Protein AF-A0A963WCI4-F1 (afdb_monomer_lite)

Foldseek 3Di:
DDDDPDDDDDLPDPDDDDDDDPVVCCVVDVPDDDPDDDDDDDPPDDPVNVVVVCVVVVHDPPNDDDPVVVVVVVVVVVCVVCVVVVVVVVVVVVVVLVVVLVVLLVVVVVCVVVVLVVVVVVDDPVNVLCVSLVVLVVVLVVVLVVVVVVVVVVVCCCFPPVCCVPRVHGDDDDDDCVVSVVSSVSSVVSSVVSSVVVVVCCVPCNVVVVVVVVVVD

Secondary structure (DSSP, 8-state):
----------SS--S------HHHHHHH-TT--------PPPTT--HHHHHHHHHHTTPPTTS---HHHHHHHHHHHHHHHHHHHHHHHHHHHHHHHHHHHHHHHHHHHHHHHHHHHHHHTT--HHHHHHHHHHHHHHHHHHHHHHHHHHHHHHHHHIIIIIHHHHHS--------SHHHHHHHHHHHHHHHHHHHHHHHHHHHHHHHHHHHHHTT-

Structure (mmCIF, N/CA/C/O backbone):
data_AF-A0A963WCI4-F1
#
_entry.id   AF-A0A963WCI4-F1
#
loop_
_atom_site.group_PDB
_atom_site.id
_atom_site.type_symbol
_atom_site.label_atom_id
_atom_site.label_alt_id
_atom_site.label_comp_id
_atom_site.label_asym_id
_atom_site.label_entity_id
_atom_site.label_seq_id
_atom_site.pdbx_PDB_ins_code
_atom_site.Cartn_x
_atom_site.Cartn_y
_atom_site.Cartn_z
_atom_site.occupancy
_atom_site.B_iso_or_equiv
_atom_site.auth_seq_id
_atom_site.auth_comp_id
_atom_site.auth_asym_id
_atom_site.auth_atom_id
_atom_site.pdbx_PDB_model_num
ATOM 1 N N . ASP A 1 1 ? 2.273 -6.961 -49.054 1.00 81.81 1 ASP A N 1
ATOM 2 C CA . ASP A 1 1 ? 1.278 -6.828 -47.974 1.00 81.81 1 ASP A CA 1
ATOM 3 C C .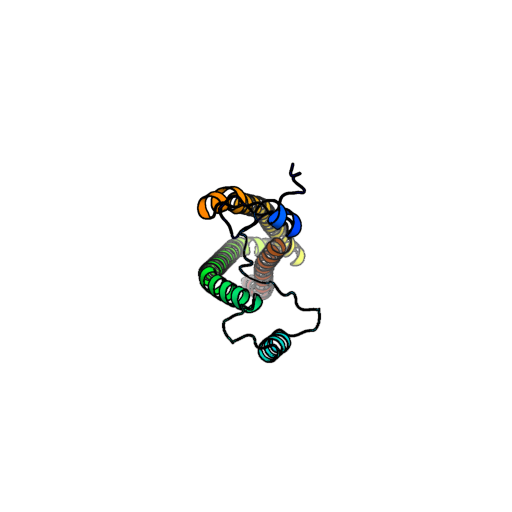 ASP A 1 1 ? 1.878 -7.168 -46.628 1.00 81.81 1 ASP A C 1
ATOM 5 O O . ASP A 1 1 ? 2.684 -8.090 -46.537 1.00 81.81 1 ASP A O 1
ATOM 9 N N . TYR A 1 2 ? 1.521 -6.395 -45.605 1.00 87.75 2 TYR A N 1
ATOM 10 C CA . TYR A 1 2 ? 1.919 -6.630 -44.219 1.00 87.75 2 TYR A CA 1
ATOM 11 C C . TYR A 1 2 ? 0.720 -7.149 -43.433 1.00 87.75 2 TYR A C 1
ATOM 13 O O . TYR A 1 2 ? -0.386 -6.641 -43.590 1.00 87.75 2 TYR A O 1
ATOM 21 N N . THR A 1 3 ? 0.942 -8.152 -42.585 1.00 91.75 3 THR A N 1
ATOM 22 C CA . THR A 1 3 ? -0.087 -8.680 -41.680 1.00 91.75 3 THR A CA 1
ATOM 23 C C . THR A 1 3 ? 0.218 -8.228 -40.259 1.00 91.75 3 THR A C 1
ATOM 25 O O . THR A 1 3 ? 1.364 -8.308 -39.816 1.00 91.75 3 THR A O 1
ATOM 28 N N . VAL A 1 4 ? -0.800 -7.749 -39.542 1.00 93.06 4 VAL A N 1
ATOM 29 C CA . VAL A 1 4 ? -0.666 -7.363 -38.133 1.00 93.06 4 VAL A CA 1
ATOM 30 C C . VAL A 1 4 ? -0.543 -8.629 -37.288 1.00 93.06 4 VAL A C 1
ATOM 32 O O . VAL A 1 4 ? -1.483 -9.414 -37.208 1.00 93.06 4 VAL A O 1
ATOM 35 N N . ALA A 1 5 ? 0.622 -8.831 -36.668 1.00 92.94 5 ALA A N 1
ATOM 36 C CA . ALA A 1 5 ? 0.885 -9.999 -35.824 1.00 92.94 5 ALA A CA 1
ATOM 37 C C . ALA A 1 5 ? 0.315 -9.856 -34.400 1.00 92.94 5 ALA A C 1
ATOM 39 O O . ALA A 1 5 ? 0.039 -10.854 -33.741 1.00 92.94 5 ALA A O 1
ATOM 40 N N . GLY A 1 6 ? 0.146 -8.623 -33.915 1.00 91.94 6 GLY A N 1
ATOM 41 C CA . GLY A 1 6 ? -0.376 -8.337 -32.584 1.00 91.94 6 GLY A CA 1
ATOM 42 C C . GLY A 1 6 ? -0.219 -6.870 -32.194 1.00 91.94 6 GLY A C 1
ATOM 43 O O . GLY A 1 6 ? 0.346 -6.072 -32.941 1.00 91.94 6 GLY A O 1
ATOM 44 N N . PHE A 1 7 ? -0.712 -6.543 -31.003 1.00 89.94 7 PHE A N 1
ATOM 45 C CA . PHE A 1 7 ? -0.617 -5.221 -30.389 1.00 89.94 7 PHE A CA 1
ATOM 46 C C . PHE A 1 7 ? 0.087 -5.339 -29.039 1.00 89.94 7 PHE A C 1
ATOM 48 O O . PHE A 1 7 ? -0.048 -6.351 -28.349 1.00 89.94 7 PHE A O 1
ATOM 55 N N . PHE A 1 8 ? 0.817 -4.302 -28.647 1.00 87.50 8 PHE A N 1
ATOM 56 C CA . PHE A 1 8 ? 1.412 -4.195 -27.321 1.00 87.50 8 PHE A CA 1
ATOM 57 C C . PHE A 1 8 ? 1.346 -2.752 -26.828 1.00 87.50 8 PHE A C 1
ATOM 59 O O . PHE A 1 8 ? 1.172 -1.827 -27.618 1.00 87.50 8 PHE A O 1
ATOM 66 N N . HIS A 1 9 ? 1.470 -2.571 -25.516 1.00 84.50 9 HIS A N 1
ATOM 67 C CA . HIS A 1 9 ? 1.409 -1.256 -24.887 1.00 84.50 9 HIS A CA 1
ATOM 68 C C . HIS A 1 9 ? 2.818 -0.670 -24.771 1.00 84.50 9 HIS A C 1
ATOM 70 O O . HIS A 1 9 ? 3.678 -1.276 -24.128 1.00 84.50 9 HIS A O 1
ATOM 76 N N . ASP A 1 10 ? 3.036 0.503 -25.364 1.00 85.56 10 ASP A N 1
ATOM 77 C CA . ASP A 1 10 ? 4.215 1.330 -25.110 1.00 85.56 10 ASP A CA 1
ATOM 78 C C . ASP A 1 10 ? 3.798 2.538 -24.262 1.00 85.56 10 ASP A C 1
ATOM 80 O O . ASP A 1 10 ? 3.034 3.389 -24.706 1.00 85.56 10 ASP A O 1
ATOM 84 N N . TYR A 1 11 ? 4.286 2.589 -23.021 1.00 82.56 11 TYR A N 1
ATOM 85 C CA . TYR A 1 11 ? 3.997 3.669 -22.070 1.00 82.56 11 TYR A CA 1
ATOM 86 C C . TYR A 1 11 ? 4.976 4.852 -22.182 1.00 82.56 11 TYR A C 1
ATOM 88 O O . TYR A 1 11 ? 4.869 5.809 -21.418 1.00 82.56 11 TYR A O 1
ATOM 96 N N . GLY A 1 12 ? 5.957 4.779 -23.086 1.00 78.81 12 GLY A N 1
ATOM 97 C CA . GLY A 1 12 ? 6.963 5.816 -23.316 1.00 78.81 12 GLY A CA 1
ATOM 98 C C . GLY A 1 12 ? 6.751 6.628 -24.594 1.00 78.81 12 GLY A C 1
ATOM 99 O O . GLY A 1 12 ? 7.311 7.718 -24.706 1.00 78.81 12 GLY A O 1
ATOM 100 N N . ASN A 1 13 ? 5.948 6.134 -25.540 1.00 81.88 13 ASN A N 1
ATOM 101 C CA . ASN A 1 13 ? 5.685 6.814 -26.805 1.00 81.88 13 ASN A CA 1
ATOM 102 C C . ASN A 1 13 ? 4.206 7.235 -26.918 1.00 81.88 13 ASN A C 1
ATOM 104 O O . ASN A 1 13 ? 3.339 6.365 -26.988 1.00 81.88 13 ASN A O 1
ATOM 108 N N . PRO A 1 14 ? 3.892 8.545 -26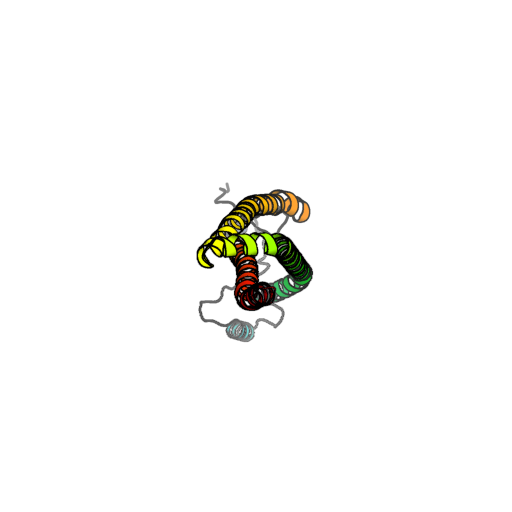.972 1.00 77.38 14 PRO A N 1
ATOM 109 C CA . PRO A 1 14 ? 2.518 9.021 -27.142 1.00 77.38 14 PRO A CA 1
ATOM 110 C C . PRO A 1 14 ? 2.003 8.894 -28.586 1.00 77.38 14 PRO A C 1
ATOM 112 O O . PRO A 1 14 ? 0.822 9.126 -28.836 1.00 77.38 14 PRO A O 1
ATOM 115 N N . TYR A 1 15 ? 2.872 8.566 -29.547 1.00 84.19 15 TYR A N 1
ATOM 116 C CA . TYR A 1 15 ? 2.520 8.453 -30.959 1.00 84.19 15 TYR A CA 1
ATOM 117 C C . TYR A 1 15 ? 2.269 7.007 -31.381 1.00 84.19 15 TYR A C 1
ATOM 119 O O . TYR A 1 15 ? 2.853 6.059 -30.856 1.00 84.19 15 TYR A O 1
ATOM 127 N N . TYR A 1 16 ? 1.445 6.850 -32.418 1.00 83.75 16 TYR A N 1
ATOM 128 C CA . TYR A 1 16 ? 1.279 5.564 -33.081 1.00 83.75 16 TYR A CA 1
ATOM 129 C C . TYR A 1 16 ? 2.578 5.138 -33.758 1.00 83.75 16 TYR A C 1
ATOM 131 O O . TYR A 1 16 ? 3.170 5.880 -34.540 1.00 83.75 16 TYR A O 1
ATOM 139 N N . GLN A 1 17 ? 2.982 3.905 -33.487 1.00 88.44 17 GLN A N 1
ATOM 140 C CA . GLN A 1 17 ? 4.165 3.289 -34.065 1.00 88.44 17 GLN A CA 1
ATOM 141 C C . GLN A 1 17 ? 3.881 1.827 -34.383 1.00 88.44 17 GLN A C 1
ATOM 143 O O . GLN A 1 17 ? 3.068 1.167 -33.734 1.00 88.44 17 GLN A O 1
ATOM 148 N N . PHE A 1 18 ? 4.572 1.321 -35.392 1.00 89.56 18 PHE A N 1
ATOM 149 C CA . PHE A 1 18 ? 4.525 -0.074 -35.793 1.00 89.56 18 PHE A CA 1
ATOM 150 C C . PHE A 1 18 ? 5.937 -0.643 -35.757 1.00 89.56 18 PHE A C 1
ATOM 152 O O . PHE A 1 18 ? 6.910 0.028 -36.101 1.00 89.56 18 PHE A O 1
ATOM 159 N N . TYR A 1 19 ? 6.040 -1.902 -35.350 1.00 89.06 19 TYR A N 1
ATOM 160 C CA . TYR A 1 19 ? 7.309 -2.608 -35.274 1.00 89.06 19 TYR A CA 1
ATOM 161 C C . TYR A 1 19 ? 7.371 -3.625 -36.400 1.00 89.06 19 TYR A C 1
ATOM 163 O O . TYR A 1 19 ? 6.446 -4.411 -36.604 1.00 89.06 19 TYR A O 1
ATOM 171 N N . LEU A 1 20 ? 8.472 -3.592 -37.143 1.00 89.81 20 LEU A N 1
ATOM 172 C CA . LEU A 1 20 ? 8.724 -4.481 -38.267 1.00 89.81 20 LEU A CA 1
ATOM 173 C C . LEU A 1 20 ? 9.993 -5.291 -37.996 1.00 89.81 20 LEU A C 1
ATOM 175 O O . LEU A 1 20 ? 10.966 -4.743 -37.472 1.00 89.81 20 LEU A O 1
ATOM 179 N N . PRO A 1 21 ? 10.042 -6.567 -38.412 1.00 88.81 21 PRO A N 1
ATOM 180 C CA . PRO A 1 21 ? 11.298 -7.298 -38.480 1.00 88.81 21 PRO A CA 1
ATOM 181 C C . PRO A 1 21 ? 12.313 -6.542 -39.346 1.00 88.81 21 PRO A C 1
ATOM 183 O O . PRO A 1 21 ? 11.961 -6.017 -40.406 1.00 88.81 21 PRO A O 1
ATOM 186 N N . ARG A 1 22 ? 13.587 -6.532 -38.935 1.00 85.75 22 ARG A N 1
ATOM 187 C CA . ARG A 1 22 ? 14.670 -5.808 -39.630 1.00 85.75 22 ARG A CA 1
ATOM 188 C C . ARG A 1 22 ? 14.737 -6.131 -41.128 1.00 85.75 22 ARG A C 1
ATOM 190 O O . ARG A 1 22 ? 14.919 -5.240 -41.949 1.00 85.75 22 ARG A O 1
ATOM 197 N N . GLU A 1 23 ? 14.541 -7.396 -41.485 1.00 86.44 23 GLU A N 1
ATOM 198 C CA . GLU A 1 23 ? 14.543 -7.879 -42.872 1.00 86.44 23 GLU A CA 1
ATOM 199 C C . GLU A 1 23 ? 13.376 -7.333 -43.707 1.00 86.44 23 GLU A C 1
ATOM 201 O O . GLU A 1 23 ? 13.487 -7.166 -44.920 1.00 86.44 23 GLU A O 1
ATOM 206 N N . ALA A 1 24 ? 12.224 -7.094 -43.079 1.00 88.00 24 ALA A N 1
ATOM 207 C CA . ALA A 1 24 ? 11.056 -6.521 -43.737 1.00 88.00 24 ALA A CA 1
ATOM 208 C C . ALA A 1 24 ? 11.206 -5.002 -43.904 1.00 88.00 24 ALA A C 1
ATOM 210 O O . ALA A 1 24 ? 10.784 -4.452 -44.920 1.00 88.00 24 ALA A O 1
ATOM 211 N N . LEU A 1 25 ? 11.853 -4.347 -42.935 1.00 87.00 25 LEU A N 1
ATOM 212 C CA . LEU A 1 25 ? 12.187 -2.927 -42.987 1.00 87.00 25 LEU A CA 1
ATOM 213 C C . LEU A 1 25 ? 13.186 -2.633 -44.117 1.00 87.00 25 LEU A C 1
ATOM 215 O O . LEU A 1 25 ? 12.916 -1.783 -44.957 1.00 87.00 25 LEU A O 1
ATOM 219 N N . ALA A 1 26 ? 14.273 -3.407 -44.204 1.00 85.31 26 ALA A N 1
ATOM 220 C CA . ALA A 1 26 ? 15.314 -3.234 -45.223 1.00 85.31 26 ALA A CA 1
ATOM 221 C C . ALA A 1 26 ? 14.830 -3.502 -46.662 1.00 85.31 26 ALA A C 1
ATOM 223 O O . ALA A 1 26 ? 15.379 -2.953 -47.616 1.00 85.31 26 ALA A O 1
ATOM 224 N N . ARG A 1 27 ? 13.804 -4.348 -46.839 1.00 85.69 27 ARG A N 1
ATOM 225 C CA . ARG A 1 27 ? 13.211 -4.626 -48.160 1.00 85.69 27 ARG A CA 1
ATOM 226 C C . ARG A 1 27 ? 12.407 -3.449 -48.706 1.00 85.69 27 ARG A C 1
ATOM 228 O O . ARG A 1 27 ? 12.458 -3.199 -49.908 1.00 85.69 27 ARG A O 1
ATOM 235 N N . SER A 1 28 ? 11.679 -2.755 -47.837 1.00 86.75 28 SER A N 1
ATOM 236 C CA . SER A 1 28 ? 10.747 -1.697 -48.242 1.00 86.75 28 SER A CA 1
ATOM 237 C C . SER A 1 28 ? 11.323 -0.292 -48.110 1.00 86.75 28 SER A C 1
ATOM 239 O O . SER A 1 28 ? 10.909 0.597 -48.848 1.00 86.75 28 SER A O 1
ATOM 241 N N . TRP A 1 29 ? 12.312 -0.092 -47.237 1.00 86.50 29 TRP A N 1
ATOM 242 C CA . TRP A 1 29 ? 13.006 1.181 -47.068 1.00 86.50 29 TRP A CA 1
ATOM 243 C C . TRP A 1 29 ? 14.517 0.964 -47.151 1.00 86.50 29 TRP A C 1
ATOM 245 O O . TRP A 1 29 ? 15.120 0.335 -46.284 1.00 86.50 29 TRP A O 1
ATOM 255 N N . ARG A 1 30 ? 15.124 1.480 -48.227 1.00 77.12 30 ARG A N 1
ATOM 256 C CA . ARG A 1 30 ? 16.544 1.261 -48.551 1.00 77.12 30 ARG A CA 1
ATOM 257 C C . ARG A 1 30 ? 17.510 2.148 -47.758 1.00 77.12 30 ARG A C 1
ATOM 259 O O . ARG A 1 30 ? 18.647 1.740 -47.567 1.00 77.12 30 ARG A O 1
ATOM 266 N N . ASP A 1 31 ? 17.042 3.284 -47.239 1.00 81.56 31 ASP A N 1
ATOM 267 C CA . ASP A 1 31 ? 17.876 4.281 -46.542 1.00 81.56 31 ASP A CA 1
ATOM 268 C C . ASP A 1 31 ? 17.732 4.244 -45.010 1.00 81.56 31 ASP A C 1
ATOM 270 O O . ASP A 1 31 ? 17.854 5.263 -44.331 1.00 81.56 31 ASP A O 1
ATOM 274 N N . VAL A 1 32 ? 17.451 3.074 -44.428 1.00 79.56 32 VAL A N 1
ATOM 275 C CA . VAL A 1 32 ? 17.316 2.949 -42.968 1.00 79.56 32 VAL A CA 1
ATOM 276 C C . VAL A 1 32 ? 18.663 2.618 -42.334 1.00 79.56 32 VAL A C 1
ATOM 278 O O . VAL A 1 32 ? 19.187 1.514 -42.491 1.00 79.56 32 VAL A O 1
ATOM 281 N N . SER A 1 33 ? 19.207 3.561 -41.567 1.00 77.38 33 SER A N 1
ATOM 282 C CA . SER A 1 33 ? 20.390 3.351 -40.734 1.00 77.38 33 SER A CA 1
ATOM 283 C C . SER A 1 33 ? 20.004 2.873 -39.329 1.00 77.38 33 SER A C 1
ATOM 285 O O . SER A 1 33 ? 18.978 3.256 -38.768 1.00 77.38 33 SER A O 1
ATOM 287 N N . SER A 1 34 ? 20.827 1.995 -38.750 1.00 78.81 34 SER A N 1
ATOM 288 C CA . SER A 1 34 ? 20.634 1.529 -37.373 1.00 78.81 34 SER A CA 1
ATOM 289 C C . SER A 1 34 ? 21.064 2.622 -36.400 1.00 78.81 34 SER A C 1
ATOM 291 O O . SER A 1 34 ? 22.239 2.975 -36.368 1.00 78.81 34 SER A O 1
ATOM 293 N N . THR A 1 35 ? 20.137 3.136 -35.593 1.00 82.38 35 THR A N 1
ATOM 294 C CA . THR A 1 35 ? 20.425 4.206 -34.620 1.00 82.38 35 THR A CA 1
ATOM 295 C C . THR A 1 35 ? 21.061 3.686 -33.328 1.00 82.38 35 THR A C 1
ATOM 297 O O . THR A 1 35 ? 21.724 4.438 -32.625 1.00 82.38 35 THR A O 1
ATOM 300 N N . GLY A 1 36 ? 20.892 2.401 -33.003 1.00 83.69 36 GLY A N 1
ATOM 301 C CA . GLY A 1 36 ? 21.467 1.812 -31.795 1.00 83.69 36 GLY A CA 1
ATOM 302 C C . GLY A 1 36 ? 21.307 0.298 -31.724 1.00 83.69 36 GLY A C 1
ATOM 303 O O . GLY A 1 36 ? 20.638 -0.311 -32.562 1.00 83.69 36 GLY A O 1
ATOM 304 N N . LEU A 1 37 ? 21.937 -0.306 -30.717 1.00 84.75 37 LEU A N 1
ATOM 305 C CA . LEU A 1 37 ? 21.878 -1.735 -30.426 1.00 84.75 37 LEU A CA 1
ATOM 306 C C . LEU A 1 37 ? 21.487 -1.927 -28.956 1.00 84.75 37 LEU A C 1
ATOM 308 O O . LEU A 1 37 ? 22.085 -1.321 -28.071 1.00 84.75 37 LEU A O 1
ATOM 312 N N . ALA A 1 38 ? 20.503 -2.786 -28.695 1.00 88.19 38 ALA A N 1
ATOM 313 C CA . ALA A 1 38 ? 20.176 -3.216 -27.342 1.00 88.19 38 ALA A CA 1
ATOM 314 C C . ALA A 1 38 ? 20.900 -4.532 -27.028 1.00 88.19 38 ALA A C 1
ATOM 316 O O . ALA A 1 38 ? 20.865 -5.474 -27.822 1.00 88.19 38 ALA A O 1
ATOM 317 N N . LEU A 1 39 ? 21.549 -4.594 -25.866 1.00 88.12 39 LEU A N 1
ATOM 318 C CA . LEU A 1 39 ? 22.237 -5.782 -25.369 1.00 88.12 39 LEU A CA 1
ATOM 319 C C . LEU A 1 39 ? 21.518 -6.298 -24.124 1.00 88.12 39 LEU A C 1
ATOM 321 O O . LEU A 1 39 ? 21.321 -5.558 -23.162 1.00 88.12 39 LEU A O 1
ATOM 325 N N . TRP A 1 40 ? 21.165 -7.582 -24.126 1.00 90.06 40 TRP A N 1
ATOM 326 C CA . TRP A 1 40 ? 20.619 -8.262 -22.953 1.00 90.06 40 TRP A CA 1
ATOM 327 C C . TRP A 1 40 ? 21.700 -9.117 -22.305 1.00 90.06 40 TRP A C 1
ATOM 329 O O . TRP A 1 40 ? 22.291 -9.987 -22.949 1.00 90.06 40 TRP A O 1
ATOM 339 N N . LEU A 1 41 ? 21.957 -8.871 -21.021 1.00 89.50 41 LEU A N 1
ATOM 340 C CA . LEU A 1 41 ? 22.938 -9.636 -20.259 1.00 89.50 41 LEU A CA 1
ATOM 341 C C . LEU A 1 41 ? 22.407 -11.036 -19.952 1.00 89.50 41 LEU A C 1
ATOM 343 O O . LEU A 1 41 ? 21.237 -11.220 -19.609 1.00 89.50 41 LEU A O 1
ATOM 347 N N . LYS A 1 42 ? 23.289 -12.034 -20.053 1.00 91.19 42 LYS A N 1
ATOM 348 C CA . LYS A 1 42 ? 22.976 -13.396 -19.613 1.00 91.19 42 LYS A CA 1
ATOM 349 C C . LYS A 1 42 ? 22.809 -13.428 -18.086 1.00 91.19 42 LYS A C 1
ATOM 351 O O . LYS A 1 42 ? 23.482 -12.661 -17.392 1.00 91.19 42 LYS A O 1
ATOM 356 N N . PRO A 1 43 ? 21.973 -14.334 -17.545 1.00 88.56 43 PRO A N 1
ATOM 357 C CA . PRO A 1 43 ? 21.851 -14.512 -16.102 1.00 88.56 43 PRO A CA 1
ATOM 358 C C . PRO A 1 43 ? 23.223 -14.719 -15.443 1.00 88.56 43 PRO A C 1
ATOM 360 O O . PRO A 1 43 ? 24.026 -15.512 -15.929 1.00 88.56 43 PRO A O 1
ATOM 363 N N . GLY A 1 44 ? 23.489 -14.001 -14.348 1.00 87.00 44 GLY A N 1
ATOM 364 C CA . GLY A 1 44 ? 24.748 -14.086 -13.595 1.00 87.00 44 GLY A CA 1
ATOM 365 C C . GLY A 1 44 ? 25.877 -13.162 -14.070 1.00 87.00 44 GLY A C 1
ATOM 366 O O . GLY A 1 44 ? 26.881 -13.055 -13.374 1.00 87.00 44 GLY A O 1
ATOM 367 N N . VAL A 1 45 ? 25.727 -12.461 -15.200 1.00 89.06 45 VAL A N 1
ATOM 368 C CA . VAL A 1 45 ? 26.689 -11.433 -15.635 1.00 89.06 45 VAL A CA 1
ATOM 369 C C . VAL A 1 45 ? 26.329 -10.096 -14.991 1.00 89.06 45 VAL A C 1
ATOM 371 O O . VAL A 1 45 ? 25.205 -9.618 -15.144 1.00 89.06 45 VAL A O 1
ATOM 374 N N . SER A 1 46 ? 27.278 -9.493 -14.271 1.00 87.38 46 SER A N 1
ATOM 375 C CA . SER A 1 46 ? 27.089 -8.170 -13.670 1.00 87.38 46 SER A CA 1
ATOM 376 C C . SER A 1 46 ? 27.207 -7.061 -14.721 1.00 87.38 46 SER A C 1
ATOM 378 O O . SER A 1 46 ? 27.880 -7.233 -15.742 1.00 87.38 46 SER A O 1
ATOM 380 N N . ALA A 1 47 ? 26.564 -5.917 -14.471 1.00 85.56 47 ALA A N 1
ATOM 381 C CA . ALA A 1 47 ? 26.644 -4.763 -15.365 1.00 85.56 47 ALA A CA 1
ATOM 382 C C . ALA A 1 47 ? 28.095 -4.286 -15.519 1.00 85.56 47 ALA A C 1
ATOM 384 O O . ALA A 1 47 ? 28.551 -4.061 -16.631 1.00 85.56 47 ALA A O 1
ATOM 385 N N . GLU A 1 48 ? 28.855 -4.272 -14.426 1.00 87.38 48 GLU A N 1
ATOM 386 C CA . GLU A 1 48 ? 30.255 -3.844 -14.388 1.00 87.38 48 GLU A CA 1
ATOM 387 C C . GLU A 1 48 ? 31.143 -4.733 -15.269 1.00 87.38 48 GLU A C 1
ATOM 389 O O . GLU A 1 48 ? 32.023 -4.252 -15.980 1.00 87.38 48 GLU A O 1
ATOM 394 N N . THR A 1 49 ? 30.882 -6.044 -15.267 1.00 89.88 49 THR A N 1
ATOM 395 C CA . THR A 1 49 ? 31.615 -7.004 -16.105 1.00 89.88 49 THR A CA 1
ATOM 396 C C . THR A 1 49 ? 31.296 -6.792 -17.586 1.00 89.88 49 THR A C 1
ATOM 398 O O . THR A 1 49 ? 32.180 -6.885 -18.438 1.00 89.88 49 THR A O 1
ATOM 401 N N . ALA A 1 50 ? 30.035 -6.493 -17.905 1.00 89.44 50 ALA A N 1
ATOM 402 C CA . ALA A 1 50 ? 29.610 -6.200 -19.267 1.00 89.44 50 ALA A CA 1
ATOM 403 C C . ALA A 1 50 ? 30.178 -4.869 -19.779 1.00 89.44 50 ALA A C 1
ATOM 405 O O . ALA A 1 50 ? 30.648 -4.804 -20.911 1.00 89.44 50 ALA A O 1
ATOM 406 N N . GLU A 1 51 ? 30.193 -3.830 -18.945 1.00 88.81 51 GLU A N 1
ATOM 407 C CA . GLU A 1 51 ? 30.783 -2.530 -19.272 1.00 88.81 51 GLU A CA 1
ATOM 408 C C . GLU A 1 51 ? 32.289 -2.638 -19.512 1.00 88.81 51 GLU A C 1
ATOM 410 O O . GLU A 1 51 ? 32.792 -2.119 -20.507 1.00 88.81 51 GLU A O 1
ATOM 415 N N . ALA A 1 52 ? 33.008 -3.397 -18.679 1.00 89.38 52 ALA A N 1
ATOM 416 C CA . ALA A 1 52 ? 34.426 -3.674 -18.900 1.00 89.38 52 ALA A CA 1
ATOM 417 C C . ALA A 1 52 ? 34.673 -4.392 -20.241 1.00 89.38 52 ALA A C 1
ATOM 419 O O . ALA A 1 52 ? 35.627 -4.069 -20.949 1.00 89.38 52 ALA A O 1
ATOM 420 N N . ALA A 1 53 ? 33.798 -5.329 -20.621 1.00 90.44 53 ALA A N 1
ATOM 421 C CA . ALA A 1 53 ? 33.878 -6.012 -21.909 1.00 90.44 53 ALA A CA 1
ATOM 422 C C . ALA A 1 53 ? 33.588 -5.077 -23.099 1.00 90.44 53 ALA A C 1
ATOM 424 O O . ALA A 1 53 ? 34.235 -5.209 -24.136 1.00 90.44 53 ALA A O 1
ATOM 425 N N . LEU A 1 54 ? 32.663 -4.120 -22.957 1.00 90.62 54 LEU A N 1
ATOM 426 C CA . LEU A 1 54 ? 32.384 -3.103 -23.980 1.00 90.62 54 LEU A CA 1
ATOM 427 C C . LEU A 1 54 ? 33.585 -2.179 -24.199 1.00 90.62 54 LEU A C 1
ATOM 429 O O . LEU A 1 54 ? 33.985 -1.953 -25.341 1.00 90.62 54 LEU A O 1
ATOM 433 N N . VAL A 1 55 ? 34.207 -1.713 -23.114 1.00 91.69 55 VAL A N 1
ATOM 434 C CA . VAL A 1 55 ? 35.429 -0.901 -23.184 1.00 91.69 55 VAL A CA 1
ATOM 435 C C . VAL A 1 55 ? 36.570 -1.693 -23.824 1.00 91.69 55 VAL A C 1
ATOM 437 O O . VAL A 1 55 ? 37.254 -1.180 -24.707 1.00 91.69 55 VAL A O 1
ATOM 440 N N . ALA A 1 56 ? 36.744 -2.964 -23.448 1.00 91.94 56 ALA A N 1
ATOM 441 C CA . ALA A 1 56 ? 37.742 -3.843 -24.060 1.00 91.94 56 ALA A CA 1
ATOM 442 C C . ALA A 1 56 ? 37.479 -4.100 -25.557 1.00 91.94 56 ALA A C 1
ATOM 444 O O . ALA A 1 56 ? 38.421 -4.303 -26.320 1.00 91.94 56 ALA A O 1
ATOM 445 N N . ALA A 1 57 ? 36.215 -4.060 -25.987 1.00 90.06 57 ALA A N 1
ATOM 446 C CA . ALA A 1 57 ? 35.815 -4.145 -27.390 1.00 90.06 57 ALA A CA 1
ATOM 447 C C . ALA A 1 57 ? 35.978 -2.818 -28.163 1.00 90.06 57 ALA A C 1
ATOM 449 O O . ALA A 1 57 ? 35.716 -2.786 -29.365 1.00 90.06 57 ALA A O 1
ATOM 450 N N . GLY A 1 58 ? 36.424 -1.741 -27.504 1.00 90.69 58 GLY A N 1
ATOM 451 C CA . GLY A 1 58 ? 36.699 -0.440 -28.121 1.00 90.69 58 GLY A CA 1
ATOM 452 C C . GLY A 1 58 ? 35.540 0.560 -28.085 1.00 90.69 58 GLY A C 1
ATOM 453 O O . GLY A 1 58 ? 35.642 1.601 -28.729 1.00 90.69 58 GLY A O 1
ATOM 454 N N . VAL A 1 59 ? 34.459 0.274 -27.349 1.00 89.38 59 VAL A N 1
ATOM 455 C CA . VAL A 1 59 ? 33.341 1.213 -27.153 1.00 89.38 59 VAL A CA 1
ATOM 456 C C . VAL A 1 59 ? 33.748 2.288 -26.145 1.00 89.38 59 VAL A C 1
ATOM 458 O O . VAL A 1 59 ? 34.282 1.973 -25.077 1.00 89.38 59 VAL A O 1
ATOM 461 N N . GLN A 1 60 ? 33.499 3.560 -26.457 1.00 87.81 60 GLN A N 1
ATOM 462 C CA . GLN A 1 60 ? 33.905 4.660 -25.584 1.00 87.81 60 GLN A CA 1
ATOM 463 C C . GLN A 1 60 ? 32.893 4.900 -24.453 1.00 87.81 60 GLN A C 1
ATOM 465 O O . GLN A 1 60 ? 31.681 4.818 -24.677 1.00 87.81 60 GLN A O 1
ATOM 470 N N . PRO A 1 61 ? 33.355 5.241 -23.233 1.00 81.50 61 PRO A N 1
ATOM 471 C CA . PRO A 1 61 ? 32.473 5.677 -22.154 1.00 81.50 61 PRO A CA 1
ATOM 472 C C . PRO A 1 61 ? 31.545 6.813 -22.598 1.00 81.50 61 PRO A C 1
ATOM 474 O O . PRO A 1 61 ? 32.007 7.853 -23.058 1.00 81.50 61 PRO A O 1
ATOM 477 N N . GLY A 1 62 ? 30.233 6.609 -22.450 1.00 81.75 62 GLY A N 1
ATOM 478 C CA . GLY A 1 62 ? 29.193 7.546 -22.898 1.00 81.75 62 GLY A CA 1
ATOM 479 C C . GLY A 1 62 ? 28.457 7.128 -24.176 1.00 81.75 62 GLY A C 1
ATOM 480 O O . GLY A 1 62 ? 27.413 7.701 -24.477 1.00 81.75 62 GLY A O 1
ATOM 481 N N . GLU A 1 63 ? 28.934 6.103 -24.888 1.00 84.88 63 GLU A N 1
ATOM 482 C CA . GLU A 1 63 ? 28.243 5.531 -26.058 1.00 84.88 63 GLU A CA 1
ATOM 483 C C . GLU A 1 63 ? 27.211 4.449 -25.690 1.00 84.88 63 GLU A C 1
ATOM 485 O O . GLU A 1 63 ? 26.485 3.955 -26.553 1.00 84.88 63 GLU A O 1
ATOM 490 N N . TRP A 1 64 ? 27.115 4.080 -24.410 1.00 86.94 64 TRP A N 1
ATOM 491 C CA . TRP A 1 64 ? 26.111 3.148 -23.902 1.00 86.94 64 TRP A CA 1
ATOM 492 C C . TRP A 1 64 ? 25.314 3.748 -22.748 1.00 86.94 64 TRP A C 1
ATOM 494 O O . TRP A 1 64 ? 25.786 4.607 -22.003 1.00 86.94 64 TRP A O 1
ATOM 504 N N . PHE A 1 65 ? 24.103 3.226 -22.567 1.00 85.12 65 PHE A N 1
ATOM 505 C CA . PHE A 1 65 ? 23.247 3.545 -21.434 1.00 85.12 65 PHE A CA 1
ATOM 506 C C . PHE A 1 65 ? 22.834 2.262 -20.723 1.00 85.12 65 PHE A C 1
ATOM 508 O O . PHE A 1 65 ? 22.150 1.409 -21.293 1.00 85.12 65 PHE A O 1
ATOM 515 N N . ALA A 1 66 ? 23.207 2.134 -19.451 1.00 85.06 66 ALA A N 1
ATOM 516 C CA . ALA A 1 66 ? 22.704 1.064 -18.608 1.00 85.06 66 ALA A CA 1
ATOM 517 C C . ALA A 1 66 ? 21.245 1.359 -18.221 1.00 85.06 66 ALA A C 1
ATOM 519 O O . ALA A 1 66 ? 20.953 2.242 -17.410 1.00 85.06 66 ALA A O 1
ATOM 520 N N . GLN A 1 67 ? 20.298 0.590 -18.768 1.00 85.00 67 GLN A N 1
ATOM 521 C CA . GLN A 1 67 ? 18.870 0.738 -18.452 1.00 85.00 67 GLN A CA 1
ATOM 522 C C . GLN A 1 67 ? 18.594 0.638 -16.939 1.00 85.00 67 GLN A C 1
ATOM 524 O O . GLN A 1 67 ? 17.695 1.305 -16.424 1.00 85.00 67 GLN A O 1
ATOM 529 N N . GLY A 1 68 ? 19.375 -0.177 -16.218 1.00 84.25 68 GLY A N 1
ATOM 530 C CA . GLY A 1 68 ? 19.277 -0.318 -14.765 1.00 84.25 68 GLY A CA 1
ATOM 531 C C . GLY A 1 68 ? 19.536 0.990 -14.015 1.00 84.25 68 GLY A C 1
ATOM 532 O O . GLY A 1 68 ? 18.816 1.298 -13.064 1.00 84.25 68 GLY A O 1
ATOM 533 N N . ASP A 1 69 ? 20.491 1.793 -14.480 1.00 84.88 69 ASP A N 1
ATOM 534 C CA . ASP A 1 69 ? 20.844 3.068 -13.856 1.00 84.88 69 ASP A CA 1
ATOM 535 C C . ASP A 1 69 ? 19.785 4.127 -14.090 1.00 84.88 69 ASP A C 1
ATOM 537 O O . ASP A 1 69 ? 19.363 4.787 -13.138 1.00 84.88 69 ASP A O 1
ATOM 541 N N . ILE A 1 70 ? 19.288 4.219 -15.326 1.00 86.44 70 ILE A N 1
ATOM 542 C CA . ILE A 1 70 ? 18.178 5.108 -15.673 1.00 86.44 70 ILE A CA 1
ATOM 543 C C . ILE A 1 70 ? 16.962 4.746 -14.823 1.00 86.44 70 ILE A C 1
ATOM 545 O O . ILE A 1 70 ? 16.422 5.601 -14.126 1.00 86.44 70 ILE A O 1
ATOM 549 N N . LYS A 1 71 ? 16.579 3.463 -14.790 1.00 88.12 71 LYS A N 1
ATOM 550 C CA . LYS A 1 71 ? 15.448 2.991 -13.984 1.00 88.12 71 LYS A CA 1
ATOM 551 C C . LYS A 1 71 ? 15.633 3.332 -12.507 1.00 88.12 71 LYS A C 1
ATOM 553 O O . LYS A 1 71 ? 14.704 3.826 -11.877 1.00 88.12 71 LYS A O 1
ATOM 558 N N . ARG A 1 72 ? 16.817 3.086 -11.943 1.00 90.25 72 ARG A N 1
ATOM 559 C CA . ARG A 1 72 ? 17.122 3.363 -10.533 1.00 90.25 72 ARG A CA 1
ATOM 560 C C . ARG A 1 72 ? 17.042 4.853 -10.214 1.00 90.25 72 ARG A C 1
ATOM 562 O O . ARG A 1 72 ? 16.454 5.219 -9.198 1.00 90.25 72 ARG A O 1
ATOM 569 N N . LEU A 1 73 ? 17.603 5.707 -11.068 1.00 90.38 73 LEU A N 1
ATOM 570 C CA . LEU A 1 73 ? 17.537 7.157 -10.905 1.00 90.38 73 LEU A CA 1
ATOM 571 C C . LEU A 1 73 ? 16.094 7.663 -11.015 1.00 90.38 73 LEU A C 1
ATOM 573 O O . LEU A 1 73 ? 15.645 8.396 -10.134 1.00 90.38 73 LEU A O 1
ATOM 577 N N . SER A 1 74 ? 15.356 7.231 -12.040 1.00 91.69 74 SER A N 1
ATOM 578 C CA . SER A 1 74 ? 13.942 7.569 -12.217 1.00 91.69 74 SER A CA 1
ATOM 579 C C . SER A 1 74 ? 13.117 7.148 -11.003 1.00 91.69 74 SER A C 1
ATOM 581 O O . SER A 1 74 ? 12.391 7.974 -10.457 1.00 91.69 74 SER A O 1
ATOM 583 N N . MET A 1 75 ? 13.281 5.911 -10.517 1.00 93.19 75 MET A N 1
ATOM 584 C CA . MET A 1 75 ? 12.583 5.430 -9.320 1.00 93.19 75 MET A CA 1
ATOM 585 C C . MET A 1 75 ? 12.929 6.254 -8.081 1.00 93.19 75 MET A C 1
ATOM 587 O O . MET A 1 75 ? 12.032 6.626 -7.340 1.00 93.19 75 MET A O 1
ATOM 591 N N . LYS A 1 76 ? 14.197 6.635 -7.888 1.00 93.50 76 LYS A N 1
ATOM 592 C CA . LYS A 1 76 ? 14.602 7.490 -6.763 1.00 93.50 76 LYS A CA 1
ATOM 593 C C . LYS A 1 76 ? 13.931 8.866 -6.802 1.00 93.50 76 LYS A C 1
ATOM 595 O O . LYS A 1 76 ? 13.559 9.403 -5.758 1.00 93.50 76 LYS A O 1
ATOM 600 N N . ILE A 1 77 ? 13.801 9.457 -7.990 1.00 92.00 77 ILE A N 1
ATOM 601 C CA . ILE A 1 77 ? 13.106 10.738 -8.173 1.00 92.00 77 ILE A CA 1
ATOM 602 C C . ILE A 1 77 ? 11.613 10.566 -7.881 1.00 92.00 77 ILE A C 1
ATOM 604 O O . ILE A 1 77 ? 11.051 11.359 -7.126 1.00 92.00 77 ILE A O 1
ATOM 608 N N . PHE A 1 78 ? 10.991 9.514 -8.414 1.00 87.44 78 PHE A N 1
ATOM 609 C CA . PHE A 1 78 ? 9.594 9.188 -8.135 1.00 87.44 78 PHE A CA 1
ATOM 610 C C . PHE A 1 78 ? 9.334 8.982 -6.642 1.00 87.44 78 PHE A C 1
ATOM 612 O O . PHE A 1 78 ? 8.436 9.625 -6.097 1.00 87.44 78 PHE A O 1
ATOM 619 N N . ASP A 1 79 ? 10.145 8.165 -5.968 1.00 92.31 79 ASP A N 1
ATOM 620 C CA . ASP A 1 79 ? 10.035 7.898 -4.532 1.00 92.31 79 ASP A CA 1
ATOM 621 C C . ASP A 1 79 ? 10.108 9.195 -3.727 1.00 92.31 79 ASP A C 1
ATOM 623 O O . ASP A 1 79 ? 9.313 9.409 -2.815 1.00 92.31 79 ASP A O 1
ATOM 627 N N . ARG A 1 80 ? 11.014 10.109 -4.090 1.00 91.69 80 ARG A N 1
ATOM 628 C CA . ARG A 1 80 ? 11.138 11.409 -3.423 1.00 91.69 80 ARG A CA 1
ATOM 629 C C . ARG A 1 80 ? 9.891 12.275 -3.597 1.00 91.69 80 ARG A C 1
ATOM 631 O O . ARG A 1 80 ? 9.476 12.927 -2.642 1.00 91.69 80 ARG A O 1
ATOM 638 N N . THR A 1 81 ? 9.304 12.293 -4.789 1.00 90.81 81 THR A N 1
ATOM 639 C CA . THR A 1 81 ? 8.103 13.089 -5.073 1.00 90.81 81 THR A CA 1
ATOM 640 C C . THR A 1 81 ? 6.876 12.512 -4.367 1.00 90.81 81 THR A C 1
ATOM 642 O O . THR A 1 81 ? 6.135 13.249 -3.718 1.00 90.81 81 THR A O 1
ATOM 645 N N . PHE A 1 82 ? 6.693 11.190 -4.408 1.00 88.94 82 PHE A N 1
ATOM 646 C CA . PHE A 1 82 ? 5.560 10.517 -3.768 1.00 88.94 82 PHE A CA 1
ATOM 647 C C . PHE A 1 82 ? 5.721 10.327 -2.253 1.00 88.94 82 PHE A C 1
ATOM 649 O O . PHE A 1 82 ? 4.727 10.081 -1.565 1.00 88.94 82 PHE A O 1
ATOM 656 N N . ALA A 1 83 ? 6.926 10.504 -1.701 1.00 92.56 83 ALA A N 1
ATOM 657 C CA . ALA A 1 83 ? 7.165 10.452 -0.260 1.00 92.56 83 ALA A CA 1
ATOM 658 C C . ALA A 1 83 ? 6.308 11.464 0.509 1.00 92.56 83 ALA A C 1
ATOM 660 O O . ALA A 1 83 ? 5.829 11.151 1.597 1.00 92.56 83 ALA A O 1
ATOM 661 N N . MET A 1 84 ? 6.068 12.651 -0.056 1.00 93.00 84 MET A N 1
ATOM 662 C CA . MET A 1 84 ? 5.212 13.660 0.575 1.00 93.00 84 MET A CA 1
ATOM 663 C C . MET A 1 84 ? 3.772 13.162 0.719 1.00 93.00 84 MET A C 1
ATOM 665 O O . MET A 1 84 ? 3.220 13.188 1.818 1.00 93.00 84 MET A O 1
ATOM 669 N N . THR A 1 85 ? 3.183 12.629 -0.352 1.00 92.31 85 THR A N 1
ATOM 670 C CA . THR A 1 85 ? 1.836 12.044 -0.309 1.00 92.31 85 THR A CA 1
ATOM 671 C C . THR A 1 85 ? 1.775 10.850 0.643 1.00 92.31 85 THR A C 1
ATOM 673 O O . THR A 1 85 ? 0.830 10.728 1.419 1.00 92.31 85 THR A O 1
ATOM 676 N N . ALA A 1 86 ? 2.797 9.990 0.647 1.00 89.38 86 ALA A N 1
ATOM 677 C CA . ALA A 1 86 ? 2.873 8.862 1.573 1.00 89.38 86 ALA A CA 1
ATOM 678 C C . ALA A 1 86 ? 2.935 9.318 3.042 1.00 89.38 86 ALA A C 1
ATOM 680 O O . ALA A 1 86 ? 2.257 8.745 3.900 1.00 89.38 86 ALA A O 1
ATOM 681 N N . ALA A 1 87 ? 3.699 10.373 3.334 1.00 94.12 87 ALA A N 1
ATOM 682 C CA . ALA A 1 87 ? 3.773 10.970 4.662 1.00 94.12 87 ALA A CA 1
ATOM 683 C C . ALA A 1 87 ? 2.424 11.570 5.084 1.00 94.12 87 ALA A C 1
ATOM 685 O O . ALA A 1 87 ? 1.969 11.306 6.196 1.00 94.12 87 ALA A O 1
ATOM 686 N N . MET A 1 88 ? 1.745 12.296 4.189 1.00 96.06 88 MET A N 1
ATOM 687 C CA . MET A 1 88 ? 0.405 12.832 4.447 1.00 96.06 88 MET A CA 1
ATOM 688 C C . MET A 1 88 ? -0.609 11.719 4.716 1.00 96.06 88 MET A C 1
ATOM 690 O O . MET A 1 88 ? -1.309 11.780 5.719 1.00 96.06 88 MET A O 1
ATOM 694 N N . ASN A 1 89 ? -0.630 10.661 3.902 1.00 92.06 89 ASN A N 1
ATOM 695 C CA . ASN A 1 89 ? -1.510 9.510 4.122 1.00 92.06 89 ASN A CA 1
ATOM 696 C C . ASN A 1 89 ? -1.243 8.838 5.475 1.00 92.06 89 ASN A C 1
ATOM 698 O O . ASN A 1 89 ? -2.179 8.468 6.184 1.00 92.06 89 ASN A O 1
ATOM 702 N N . THR A 1 90 ? 0.031 8.708 5.854 1.00 91.81 90 THR A N 1
ATOM 703 C CA . THR A 1 90 ? 0.423 8.147 7.154 1.00 91.81 90 THR A CA 1
ATOM 704 C C . THR A 1 90 ? -0.056 9.037 8.297 1.00 91.81 90 THR A C 1
ATOM 706 O O . THR A 1 90 ? -0.644 8.539 9.255 1.00 91.81 90 THR A O 1
ATOM 709 N N . LEU A 1 91 ? 0.129 10.353 8.186 1.00 95.81 91 LEU A N 1
ATOM 710 C CA . LEU A 1 91 ? -0.358 11.319 9.166 1.00 95.81 91 LEU A CA 1
ATOM 71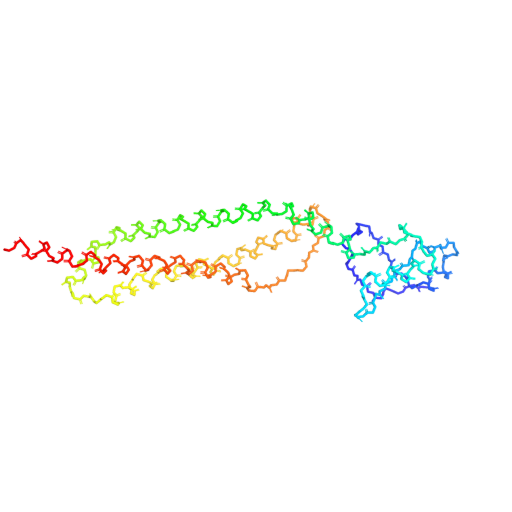1 C C . LEU A 1 91 ? -1.885 11.265 9.295 1.00 95.81 91 LEU A C 1
ATOM 713 O O . LEU A 1 91 ? -2.399 11.192 10.408 1.00 95.81 91 LEU A O 1
ATOM 717 N N . THR A 1 92 ? -2.612 11.240 8.177 1.00 93.81 92 THR A N 1
ATOM 718 C CA . THR A 1 92 ? -4.073 11.107 8.166 1.00 93.81 92 THR A CA 1
ATOM 719 C C . THR A 1 92 ? -4.515 9.829 8.869 1.00 93.81 92 THR A C 1
ATOM 721 O O . THR A 1 92 ? -5.433 9.874 9.685 1.00 93.81 92 THR A O 1
ATOM 724 N N . LEU A 1 93 ? -3.841 8.703 8.618 1.00 90.81 93 LEU A N 1
ATOM 725 C CA . LEU A 1 93 ? -4.155 7.434 9.271 1.00 90.81 93 LEU A CA 1
ATOM 726 C C . LEU A 1 93 ? -3.888 7.479 10.781 1.00 90.81 93 LEU A C 1
ATOM 728 O O . LEU A 1 93 ? -4.694 6.968 11.556 1.00 90.81 93 LEU A O 1
ATOM 732 N N . LEU A 1 94 ? -2.795 8.117 11.207 1.00 91.19 94 LEU A N 1
ATOM 733 C CA . LEU A 1 94 ? -2.481 8.316 12.624 1.00 91.19 94 LEU A CA 1
ATOM 734 C C . LEU A 1 94 ? -3.535 9.181 13.317 1.00 91.19 94 LEU A C 1
ATOM 736 O O . LEU A 1 94 ? -4.031 8.804 14.377 1.00 91.19 94 LEU A O 1
ATOM 740 N N . VAL A 1 95 ? -3.910 10.309 12.710 1.00 94.81 95 VAL A N 1
ATOM 741 C CA . VAL A 1 95 ? -4.935 11.213 13.250 1.00 94.81 95 VAL A CA 1
ATOM 742 C C . VAL A 1 95 ? -6.291 10.512 13.321 1.00 94.81 95 VAL A C 1
ATOM 744 O O . VAL A 1 95 ? -6.945 10.563 14.360 1.00 94.81 95 VAL A O 1
ATOM 747 N N . ALA A 1 96 ? -6.693 9.797 12.268 1.00 91.25 96 ALA A N 1
ATOM 748 C CA . ALA A 1 96 ? -7.933 9.025 12.254 1.00 91.25 96 ALA A CA 1
ATOM 749 C C . ALA A 1 96 ? -7.929 7.912 13.316 1.00 91.25 96 ALA A C 1
ATOM 751 O O . ALA A 1 96 ? -8.916 7.732 14.028 1.00 91.25 96 ALA A O 1
ATOM 752 N N . GLY A 1 97 ? -6.810 7.200 13.469 1.00 88.12 97 GLY A N 1
ATOM 753 C CA . GLY A 1 97 ? -6.648 6.167 14.489 1.00 88.12 97 GLY A CA 1
ATOM 754 C C . GLY A 1 97 ? -6.712 6.724 15.913 1.00 88.12 97 GLY A C 1
ATOM 755 O O . GLY A 1 97 ? -7.389 6.149 16.763 1.00 88.12 97 GLY A O 1
ATOM 756 N N . ALA A 1 98 ? -6.069 7.866 16.170 1.00 89.25 98 ALA A N 1
ATOM 757 C CA . ALA A 1 98 ? -6.131 8.556 17.457 1.00 89.25 98 ALA A CA 1
ATOM 758 C C . ALA A 1 98 ? -7.545 9.074 17.760 1.00 89.25 98 ALA A C 1
ATOM 760 O O . ALA A 1 98 ? -8.032 8.898 18.874 1.00 89.25 98 ALA A O 1
ATOM 761 N N . ALA A 1 99 ? -8.230 9.655 16.772 1.00 90.50 99 ALA A N 1
ATOM 762 C CA . ALA A 1 99 ? -9.613 10.099 16.914 1.00 90.50 99 ALA A CA 1
ATOM 763 C C . ALA A 1 99 ? -10.551 8.926 17.235 1.00 90.50 99 ALA A C 1
ATOM 765 O O . ALA A 1 99 ? -11.352 9.019 18.165 1.00 90.50 99 ALA A O 1
ATOM 766 N N . LEU A 1 100 ? -10.404 7.799 16.528 1.00 88.12 100 LEU A N 1
ATOM 767 C CA . LEU A 1 100 ? -11.162 6.577 16.791 1.00 88.12 100 LEU A CA 1
ATOM 768 C C . LEU A 1 100 ? -10.892 6.040 18.202 1.00 88.12 100 LEU A C 1
ATOM 770 O O . LEU A 1 100 ? -11.835 5.730 18.926 1.00 88.12 100 LEU A O 1
ATOM 774 N N . LEU A 1 101 ? -9.624 5.963 18.615 1.00 86.50 101 LEU A N 1
ATOM 775 C CA . LEU A 1 101 ? -9.241 5.534 19.961 1.00 86.50 101 LEU A CA 1
ATOM 776 C C . LEU A 1 101 ? -9.886 6.423 21.031 1.00 86.50 101 LEU A C 1
ATOM 778 O O . LEU A 1 101 ? -10.504 5.908 21.960 1.00 86.50 101 LEU A O 1
ATOM 782 N N . THR A 1 102 ? -9.773 7.743 20.891 1.00 87.38 102 THR A N 1
ATOM 783 C CA . THR A 1 102 ? -10.342 8.702 21.844 1.00 87.38 102 THR A CA 1
ATOM 784 C C . THR A 1 102 ? -11.863 8.607 21.898 1.00 87.38 102 THR A C 1
ATOM 786 O O . THR A 1 102 ? -12.419 8.565 22.992 1.00 87.38 102 THR A O 1
ATOM 789 N N . ALA A 1 103 ? -12.541 8.501 20.752 1.00 88.50 103 ALA A N 1
ATOM 790 C CA . ALA A 1 103 ? -13.993 8.338 20.700 1.00 88.50 103 ALA A CA 1
ATOM 791 C C . ALA A 1 103 ? -14.448 7.046 21.399 1.00 88.50 103 ALA A C 1
ATOM 793 O O . ALA A 1 103 ? -15.364 7.070 22.219 1.00 88.50 103 ALA A O 1
ATOM 794 N N . LEU A 1 104 ? -13.768 5.925 21.141 1.00 84.56 104 LEU A N 1
ATOM 795 C CA . LEU A 1 104 ? -14.069 4.646 21.788 1.00 84.56 104 LEU A CA 1
ATOM 796 C C . LEU A 1 104 ? -13.814 4.687 23.299 1.00 84.56 104 LEU A C 1
ATOM 798 O O . LEU A 1 104 ? -14.614 4.160 24.072 1.00 84.56 104 LEU A O 1
ATOM 802 N N . LEU A 1 105 ? -12.727 5.328 23.736 1.00 84.31 105 LEU A N 1
ATOM 803 C CA . LEU A 1 105 ? -12.439 5.520 25.156 1.00 84.31 105 LEU A CA 1
ATOM 804 C C . LEU A 1 105 ? -13.459 6.440 25.834 1.00 84.31 105 LEU A C 1
ATOM 806 O O . LEU A 1 105 ? -13.797 6.187 26.989 1.00 84.31 105 LEU A O 1
ATOM 810 N N . ALA A 1 106 ? -13.950 7.474 25.151 1.00 87.56 106 ALA A N 1
ATOM 811 C CA . ALA A 1 106 ? -14.985 8.363 25.671 1.00 87.56 106 ALA A CA 1
ATOM 812 C C . ALA A 1 106 ? -16.302 7.605 25.889 1.00 87.56 106 ALA A C 1
ATOM 814 O O . ALA A 1 106 ? -16.799 7.570 27.014 1.00 87.56 106 ALA A O 1
ATOM 815 N N . ILE A 1 107 ? -16.778 6.886 24.862 1.00 85.06 107 ILE A N 1
ATOM 816 C CA . ILE A 1 107 ? -17.970 6.023 24.947 1.00 85.06 107 ILE A CA 1
ATOM 817 C C . ILE A 1 107 ? -17.824 5.025 26.099 1.00 85.06 107 ILE A C 1
ATOM 819 O O . ILE A 1 107 ? -18.757 4.785 26.862 1.00 85.06 107 ILE A O 1
ATOM 823 N N . LEU A 1 108 ? -16.635 4.441 26.253 1.00 78.69 108 LEU A N 1
ATOM 824 C CA . LEU A 1 108 ? -16.379 3.496 27.327 1.00 78.69 108 LEU A CA 1
ATOM 825 C C . LEU A 1 108 ? -16.488 4.135 28.716 1.00 78.69 108 LEU A C 1
ATOM 827 O O . LEU A 1 108 ? -17.059 3.519 29.615 1.00 78.69 108 LEU A O 1
ATOM 831 N N . HIS A 1 109 ? -15.926 5.332 28.905 1.00 81.00 109 HIS A N 1
ATOM 832 C CA . HIS A 1 109 ? -15.972 6.023 30.193 1.00 81.00 109 HIS A CA 1
ATOM 833 C C . HIS A 1 109 ? -17.402 6.370 30.601 1.00 81.00 109 HIS A C 1
ATOM 835 O O . HIS A 1 109 ? -17.738 6.219 31.774 1.00 81.00 109 HIS A O 1
ATOM 841 N N . GLU A 1 110 ? -18.247 6.759 29.646 1.00 85.44 110 GLU A N 1
ATOM 842 C CA . GLU A 1 110 ? -19.675 7.000 29.884 1.00 85.44 110 GLU A CA 1
ATOM 843 C C . GLU A 1 110 ? -20.408 5.727 30.332 1.00 85.44 110 GLU A C 1
ATOM 845 O O . GLU A 1 110 ? -21.292 5.791 31.181 1.00 85.44 110 GLU A O 1
ATOM 850 N N . ARG A 1 111 ? -19.997 4.555 29.829 1.00 83.44 111 ARG A N 1
ATOM 851 C CA . ARG A 1 111 ? -20.609 3.252 30.151 1.00 83.44 111 ARG A CA 1
ATOM 852 C C . ARG A 1 111 ? -20.078 2.599 31.435 1.00 83.44 111 ARG A C 1
ATOM 854 O O . ARG A 1 111 ? -20.633 1.599 31.889 1.00 83.44 111 ARG A O 1
ATOM 861 N N . LEU A 1 112 ? -19.019 3.135 32.053 1.00 76.19 112 LEU A N 1
ATOM 862 C CA . LEU A 1 112 ? -18.424 2.570 33.277 1.00 76.19 112 LEU A CA 1
ATOM 863 C C . LEU A 1 112 ? -19.421 2.395 34.443 1.00 76.19 112 LEU A C 1
ATOM 865 O O . LEU A 1 112 ? -19.362 1.342 35.087 1.00 76.19 112 LEU A O 1
ATOM 869 N N . PRO A 1 113 ? -20.322 3.356 34.744 1.00 79.62 113 PRO A N 1
ATOM 870 C CA . PRO A 1 113 ? -21.301 3.195 35.820 1.00 79.62 113 PRO A CA 1
ATOM 871 C C . PRO A 1 113 ? -22.296 2.058 35.545 1.00 79.62 113 PRO A C 1
ATOM 873 O O . PRO A 1 113 ? -22.582 1.270 36.446 1.00 79.62 113 PRO A O 1
ATOM 876 N N . GLU A 1 114 ? -22.750 1.911 34.293 1.00 83.00 114 GLU A N 1
ATOM 877 C CA . GLU A 1 114 ? -23.638 0.817 33.866 1.00 83.00 114 GLU A CA 1
ATOM 878 C C . GLU A 1 114 ? -22.973 -0.547 34.115 1.00 83.00 114 GLU A C 1
ATOM 880 O O . GLU A 1 114 ? -23.570 -1.474 34.666 1.00 83.00 114 GLU A O 1
ATOM 885 N N . PHE A 1 115 ? -21.681 -0.656 33.797 1.00 80.00 115 PHE A N 1
ATOM 886 C CA . PHE A 1 115 ? -20.911 -1.880 34.011 1.00 80.00 115 PHE A CA 1
ATOM 887 C C . PHE A 1 115 ? -20.680 -2.208 35.487 1.00 80.00 115 PHE A C 1
ATOM 889 O O . PHE A 1 115 ? -20.627 -3.386 35.857 1.00 80.00 115 PHE A O 1
ATOM 896 N N . ALA A 1 116 ? -20.545 -1.190 36.340 1.00 75.25 116 ALA A N 1
ATOM 897 C CA . ALA A 1 116 ? -20.467 -1.380 37.784 1.00 75.25 116 ALA A CA 1
ATOM 898 C C . ALA A 1 116 ? -21.783 -1.951 38.336 1.00 75.25 116 ALA A C 1
ATOM 900 O O . ALA A 1 116 ? -21.750 -2.894 39.130 1.00 75.25 116 ALA A O 1
ATOM 901 N N . GLN A 1 117 ? -22.927 -1.461 37.850 1.00 81.56 117 GLN A N 1
ATOM 902 C CA . GLN A 1 117 ? -24.246 -1.973 38.223 1.00 81.56 117 GLN A CA 1
ATOM 903 C C . GLN A 1 117 ? -24.438 -3.433 37.787 1.00 81.56 117 GLN A C 1
ATOM 905 O O . GLN A 1 117 ? -24.866 -4.264 38.586 1.00 81.56 117 GLN A O 1
ATOM 910 N N . TRP A 1 118 ? -24.046 -3.793 36.563 1.00 84.06 118 TRP A N 1
ATOM 911 C CA . TRP A 1 118 ? -24.114 -5.185 36.096 1.00 84.06 118 TRP A CA 1
ATOM 912 C C . TRP A 1 118 ? -23.224 -6.125 36.910 1.00 84.06 118 TRP A C 1
ATOM 914 O O . TRP A 1 118 ? -23.596 -7.269 37.170 1.00 84.06 118 TRP A O 1
ATOM 924 N N . ARG A 1 119 ? -22.068 -5.648 37.381 1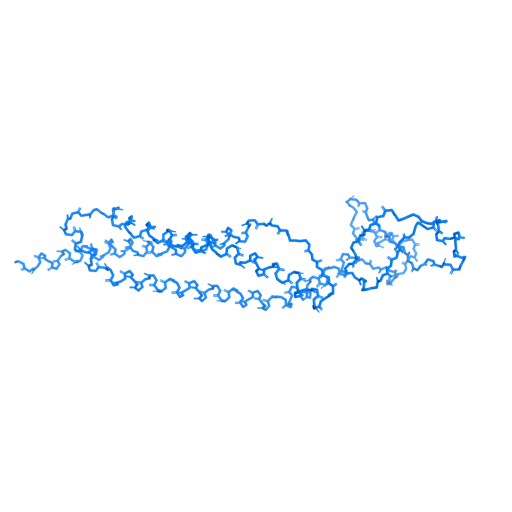.00 78.75 119 ARG A N 1
ATOM 925 C CA . ARG A 1 119 ? -21.221 -6.434 38.284 1.00 78.75 119 ARG A CA 1
ATOM 926 C C . ARG A 1 119 ? -21.831 -6.639 39.665 1.00 78.75 119 ARG A C 1
ATOM 928 O O . ARG A 1 119 ? -21.605 -7.701 40.238 1.00 78.75 119 ARG A O 1
ATOM 935 N N . ALA A 1 120 ? -22.590 -5.675 40.184 1.00 80.19 120 ALA A N 1
ATOM 936 C CA . ALA A 1 120 ? -23.334 -5.853 41.431 1.00 80.19 120 ALA A CA 1
ATOM 937 C C . ALA A 1 120 ? -24.433 -6.925 41.295 1.00 80.19 120 ALA A C 1
ATOM 939 O O . ALA A 1 120 ? -24.712 -7.640 42.250 1.00 80.19 120 ALA A O 1
ATOM 940 N N . LEU A 1 121 ? -24.982 -7.102 40.087 1.00 86.31 121 LEU A N 1
ATOM 941 C CA . LEU A 1 121 ? -25.941 -8.162 39.746 1.00 86.31 121 LEU A CA 1
ATOM 942 C C . LEU A 1 121 ? -25.289 -9.538 39.492 1.00 86.31 121 LEU A C 1
ATOM 944 O O . LEU A 1 121 ? -25.980 -10.486 39.132 1.00 86.31 121 LEU A O 1
ATOM 948 N N . GLY A 1 122 ? -23.969 -9.668 39.670 1.00 85.06 122 GLY A N 1
ATOM 949 C CA . GLY A 1 122 ? -23.253 -10.941 39.547 1.00 85.06 122 GLY A CA 1
ATOM 950 C C . GLY A 1 122 ? -22.708 -11.262 38.151 1.00 85.06 122 GLY A C 1
ATOM 951 O O . GLY A 1 122 ? -22.145 -12.340 37.964 1.00 85.06 122 GLY A O 1
ATOM 952 N N . VAL A 1 123 ? -22.805 -10.343 37.181 1.00 85.56 123 VAL A N 1
ATOM 953 C CA . VAL A 1 123 ? -22.254 -10.551 35.831 1.00 85.56 123 VAL A CA 1
ATOM 954 C C . VAL A 1 123 ? -20.735 -10.723 35.894 1.00 85.56 123 VAL A C 1
ATOM 956 O O . VAL A 1 123 ? -20.003 -9.923 36.493 1.00 85.56 123 VAL A O 1
ATOM 959 N N . THR A 1 124 ? -20.231 -11.771 35.245 1.00 84.56 124 THR A N 1
ATOM 960 C CA . THR A 1 124 ? -18.804 -12.083 35.239 1.00 84.56 124 THR A CA 1
ATOM 961 C C . THR A 1 124 ? -18.021 -11.121 34.342 1.00 84.56 124 THR A C 1
ATOM 963 O O . THR A 1 124 ? -18.517 -10.567 33.361 1.00 84.56 124 THR A O 1
ATOM 966 N N . ARG A 1 125 ? -16.719 -10.960 34.618 1.00 78.56 125 ARG A N 1
ATOM 967 C CA . ARG A 1 125 ? -15.833 -10.107 33.798 1.00 78.56 125 ARG A CA 1
ATOM 968 C C . ARG A 1 125 ? -15.788 -10.542 32.329 1.00 78.56 125 ARG A C 1
ATOM 970 O O . ARG A 1 125 ? -15.631 -9.703 31.450 1.00 78.56 125 ARG A O 1
ATOM 977 N N . ARG A 1 126 ? -15.903 -11.849 32.067 1.00 82.81 126 ARG A N 1
ATOM 978 C CA . ARG A 1 126 ? -15.877 -12.405 30.707 1.00 82.81 126 ARG A CA 1
ATOM 979 C C . ARG A 1 126 ? -17.143 -12.050 29.933 1.00 82.81 126 ARG A C 1
ATOM 981 O O . ARG A 1 126 ? -17.040 -11.721 28.757 1.00 82.81 126 ARG A O 1
ATOM 988 N N . GLU A 1 127 ? -18.304 -12.089 30.578 1.00 86.31 127 GLU A N 1
ATOM 989 C CA . GLU A 1 127 ? -19.574 -11.688 29.962 1.00 86.31 127 GLU A CA 1
ATOM 990 C C . GLU A 1 127 ? -19.573 -10.199 29.642 1.00 86.31 127 GLU A C 1
ATOM 992 O O . GLU A 1 127 ? -19.864 -9.820 28.511 1.00 86.31 127 GLU A O 1
ATOM 997 N N . LEU A 1 128 ? -19.116 -9.371 30.582 1.00 83.19 128 LEU A N 1
ATOM 998 C CA . LEU A 1 128 ? -18.997 -7.933 30.374 1.00 83.19 128 LEU A CA 1
ATOM 999 C C . LEU A 1 128 ? -18.092 -7.588 29.179 1.00 83.19 128 LEU A C 1
ATOM 1001 O O . LEU A 1 128 ? -18.451 -6.770 28.335 1.00 83.19 128 LEU A O 1
ATOM 1005 N N . LEU A 1 129 ? -16.938 -8.253 29.064 1.00 83.19 129 LEU A N 1
ATOM 1006 C CA . LEU A 1 129 ? -16.043 -8.055 27.924 1.00 83.19 129 LEU A CA 1
ATOM 1007 C C . LEU A 1 129 ? -16.666 -8.497 26.605 1.00 83.19 129 LEU A C 1
ATOM 1009 O O . LEU A 1 129 ? -16.426 -7.839 25.602 1.00 83.19 129 LEU A O 1
ATOM 1013 N N . ARG A 1 130 ? -17.470 -9.567 26.578 1.00 87.38 130 ARG A N 1
ATOM 1014 C CA . ARG A 1 130 ? -18.182 -9.971 25.355 1.00 87.38 130 ARG A CA 1
ATOM 1015 C C . ARG A 1 130 ? -19.216 -8.931 24.937 1.00 87.38 130 ARG A C 1
ATOM 1017 O O . ARG A 1 130 ? -19.288 -8.624 23.753 1.00 87.38 130 ARG A O 1
ATOM 1024 N N . VAL A 1 131 ? -19.960 -8.368 25.889 1.00 87.12 131 VAL A N 1
ATOM 1025 C CA . VAL A 1 131 ? -20.965 -7.325 25.614 1.00 87.12 131 VAL A CA 1
ATOM 1026 C C . VAL A 1 131 ? -20.327 -6.086 24.977 1.00 87.12 131 VAL A C 1
ATOM 1028 O O . VAL A 1 131 ? -20.938 -5.463 24.118 1.00 87.12 131 VAL A O 1
ATOM 1031 N N . ILE A 1 132 ? -19.080 -5.768 25.331 1.00 84.00 132 ILE A N 1
ATOM 1032 C CA . ILE A 1 132 ? -18.332 -4.648 24.739 1.00 84.00 132 ILE A CA 1
ATOM 1033 C C . ILE A 1 132 ? -17.655 -5.057 23.422 1.00 84.00 132 ILE A C 1
ATOM 1035 O O . ILE A 1 132 ? -17.735 -4.345 22.422 1.00 84.00 132 ILE A O 1
ATOM 1039 N N . ALA A 1 133 ? -16.968 -6.200 23.411 1.00 86.69 133 ALA A N 1
ATOM 1040 C CA . ALA A 1 133 ? -16.115 -6.613 22.304 1.00 86.69 133 ALA A CA 1
ATOM 1041 C C . ALA A 1 133 ? -16.908 -7.030 21.064 1.00 86.69 133 ALA A C 1
ATOM 1043 O O . ALA A 1 133 ? -16.464 -6.746 19.957 1.00 86.69 133 ALA A O 1
ATOM 1044 N N . VAL A 1 134 ? -18.063 -7.688 21.220 1.00 90.44 134 VAL A N 1
ATOM 1045 C CA . VAL A 1 134 ? -18.832 -8.210 20.078 1.00 90.44 134 VAL A CA 1
ATOM 1046 C C . VAL A 1 134 ? -19.384 -7.082 19.195 1.00 90.44 134 VAL A C 1
ATOM 1048 O O . VAL A 1 134 ? -19.090 -7.104 17.998 1.00 90.44 134 VAL A O 1
ATOM 1051 N N . PRO A 1 135 ? -20.106 -6.069 19.720 1.00 88.75 135 PRO A N 1
ATOM 1052 C CA . PRO A 1 135 ? -20.584 -4.961 18.893 1.00 88.75 135 PRO A CA 1
ATOM 1053 C C . PRO A 1 135 ? -19.438 -4.159 18.273 1.00 88.75 135 PRO A C 1
ATOM 1055 O O . PRO A 1 135 ? -19.512 -3.777 17.108 1.00 88.75 135 PRO A O 1
ATOM 1058 N N . LEU A 1 136 ? -18.356 -3.946 19.030 1.00 87.75 136 LEU A N 1
ATOM 1059 C CA . LEU A 1 136 ? -17.186 -3.213 18.554 1.00 87.75 136 LEU A CA 1
ATOM 1060 C C . LEU A 1 136 ? -16.489 -3.941 17.398 1.00 87.75 136 LEU A C 1
ATOM 1062 O O . LEU A 1 136 ? -16.199 -3.330 16.371 1.00 87.75 136 LEU A O 1
ATOM 1066 N N . ALA A 1 137 ? -16.254 -5.247 17.546 1.00 89.19 137 ALA A N 1
ATOM 1067 C CA . ALA A 1 137 ? -15.677 -6.074 16.495 1.00 89.19 137 ALA A CA 1
ATOM 1068 C C . ALA A 1 137 ? -16.574 -6.079 15.253 1.00 89.19 137 ALA A C 1
ATOM 1070 O O . ALA A 1 137 ? -16.082 -5.847 14.154 1.00 89.19 137 ALA A O 1
ATOM 1071 N N . LEU A 1 138 ? -17.888 -6.251 15.428 1.00 92.69 138 LEU A N 1
ATOM 1072 C CA . LEU A 1 138 ? -18.847 -6.231 14.326 1.00 92.69 138 LEU A CA 1
ATOM 1073 C C . LEU A 1 138 ? -18.808 -4.902 13.559 1.00 92.69 138 LEU A C 1
ATOM 1075 O O . LEU A 1 138 ? -18.713 -4.906 12.333 1.00 92.69 138 LEU A O 1
ATOM 1079 N N . PHE A 1 139 ? -18.843 -3.772 14.268 1.00 90.44 139 PHE A N 1
ATOM 1080 C CA . PHE A 1 139 ? -18.850 -2.446 13.652 1.00 90.44 139 PHE A CA 1
ATOM 1081 C C . PHE A 1 139 ? -17.554 -2.161 12.886 1.00 90.44 139 PHE A C 1
ATOM 1083 O O . PHE A 1 139 ? -17.583 -1.664 11.757 1.00 90.44 139 PHE A O 1
ATOM 1090 N N . VAL A 1 140 ? -16.407 -2.523 13.466 1.00 89.94 140 VAL A N 1
ATOM 1091 C CA . VAL A 1 140 ? -15.099 -2.354 12.823 1.00 89.94 140 VAL A CA 1
ATOM 1092 C C . VAL A 1 140 ? -14.958 -3.262 11.608 1.00 89.94 140 VAL A C 1
ATOM 1094 O O . VAL A 1 140 ? -14.517 -2.796 10.560 1.00 89.94 140 VAL A O 1
ATOM 1097 N N . THR A 1 141 ? -15.377 -4.525 11.700 1.00 91.25 141 THR A N 1
ATOM 1098 C CA . THR A 1 141 ? -15.359 -5.445 10.559 1.00 91.25 141 THR A CA 1
ATOM 1099 C C . THR A 1 141 ? -16.269 -4.956 9.439 1.00 91.25 141 THR A C 1
ATOM 1101 O O . THR A 1 141 ? -15.848 -4.959 8.286 1.00 91.25 141 THR A O 1
ATOM 1104 N N . LEU A 1 142 ? -17.478 -4.482 9.750 1.00 94.88 142 LEU A N 1
ATOM 1105 C CA . LEU A 1 142 ? -18.398 -3.957 8.742 1.00 94.88 142 LEU A CA 1
ATOM 1106 C C . LEU A 1 142 ? -17.825 -2.715 8.048 1.00 94.88 142 LEU A C 1
ATOM 1108 O O . LEU A 1 142 ? -17.852 -2.622 6.823 1.00 94.88 142 LEU A O 1
ATOM 1112 N N . THR A 1 143 ? -17.252 -1.794 8.822 1.00 92.38 143 THR A N 1
ATOM 1113 C CA . THR A 1 143 ? -16.609 -0.586 8.288 1.00 92.38 143 THR A CA 1
ATOM 1114 C C . THR A 1 143 ? -15.413 -0.943 7.405 1.00 92.38 143 THR A C 1
ATOM 1116 O O . THR A 1 143 ? -15.256 -0.395 6.317 1.00 92.38 143 THR A O 1
ATOM 1119 N N . TRP A 1 144 ? -14.588 -1.901 7.834 1.00 92.75 144 TRP A N 1
ATOM 1120 C CA . TRP A 1 144 ? -13.460 -2.402 7.051 1.00 92.75 144 TRP A CA 1
ATOM 1121 C C . TRP A 1 144 ? -13.914 -3.049 5.737 1.00 92.75 144 TRP A C 1
ATOM 1123 O O . TRP A 1 144 ? -13.360 -2.742 4.683 1.00 92.75 144 TRP A O 1
ATOM 1133 N N . LEU A 1 145 ? -14.961 -3.877 5.773 1.00 94.81 145 LEU A N 1
ATOM 1134 C CA . LEU A 1 145 ? -15.545 -4.480 4.575 1.00 94.81 145 LEU A CA 1
ATOM 1135 C C . LEU A 1 145 ? -16.114 -3.429 3.620 1.00 94.81 145 LEU A C 1
ATOM 1137 O O . LEU A 1 145 ? -15.949 -3.578 2.416 1.00 94.81 145 LEU A O 1
ATOM 1141 N N . ALA A 1 146 ? -16.732 -2.363 4.134 1.00 95.19 146 ALA A N 1
ATOM 1142 C CA . ALA A 1 146 ? -17.244 -1.256 3.325 1.00 95.19 146 ALA A CA 1
ATOM 1143 C C . ALA A 1 146 ? -16.127 -0.386 2.717 1.00 95.19 146 ALA A C 1
ATOM 1145 O O . ALA A 1 146 ? -16.292 0.167 1.629 1.00 95.19 14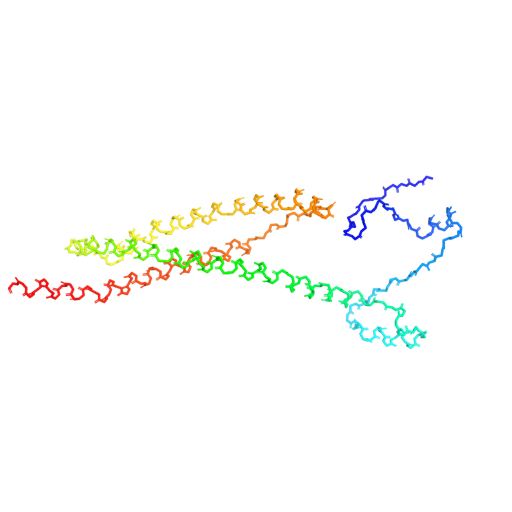6 ALA A O 1
ATOM 1146 N N . ALA A 1 147 ? -14.968 -0.292 3.374 1.00 92.94 147 ALA A N 1
ATOM 1147 C CA . ALA A 1 147 ? -13.825 0.466 2.871 1.00 92.94 147 ALA A CA 1
ATOM 1148 C C . ALA A 1 147 ? -13.186 -0.170 1.622 1.00 92.94 147 ALA A C 1
ATOM 1150 O O . ALA A 1 147 ? -12.667 0.549 0.769 1.00 92.94 147 ALA A O 1
ATOM 1151 N N . ILE A 1 148 ? -13.240 -1.499 1.483 1.00 93.50 148 ILE A N 1
ATOM 1152 C CA . ILE A 1 148 ? -12.669 -2.229 0.338 1.00 93.50 148 ILE A CA 1
ATOM 1153 C C . ILE A 1 148 ? -13.316 -1.827 -1.004 1.00 93.50 148 ILE A C 1
ATOM 1155 O O . ILE A 1 148 ? -12.577 -1.387 -1.887 1.00 93.50 148 ILE A O 1
ATOM 1159 N N . PRO A 1 149 ? -14.649 -1.936 -1.205 1.00 94.69 149 PRO A N 1
ATOM 1160 C CA . PRO A 1 149 ? -15.279 -1.550 -2.464 1.00 94.69 149 PRO A CA 1
ATOM 1161 C C . PRO A 1 149 ? -15.148 -0.049 -2.731 1.00 94.69 149 PRO A C 1
ATOM 1163 O O . PRO A 1 149 ? -14.974 0.346 -3.880 1.00 94.69 149 PRO A O 1
ATOM 1166 N N . LEU A 1 150 ? -15.155 0.787 -1.687 1.00 95.19 150 LEU A N 1
ATOM 1167 C CA . LEU A 1 150 ? -14.936 2.224 -1.836 1.00 95.19 150 LEU A CA 1
ATOM 1168 C C . LEU A 1 150 ? -13.520 2.534 -2.348 1.00 95.19 150 LEU A C 1
ATOM 1170 O O . LEU A 1 150 ? -13.355 3.311 -3.287 1.00 95.19 150 LEU A O 1
ATOM 1174 N N . GLY A 1 151 ? -12.496 1.898 -1.773 1.00 93.12 151 GLY A N 1
ATOM 1175 C CA . GLY A 1 151 ? -11.111 2.044 -2.221 1.00 93.12 151 GLY A CA 1
ATOM 1176 C C . GLY A 1 151 ? -10.887 1.488 -3.628 1.00 93.12 151 GLY A C 1
ATOM 1177 O O . GLY A 1 151 ? -10.159 2.087 -4.421 1.00 93.12 151 GLY A O 1
ATOM 1178 N N . ALA A 1 152 ? -11.548 0.380 -3.967 1.00 92.81 152 ALA A N 1
ATOM 1179 C CA . ALA A 1 152 ? -11.532 -0.175 -5.314 1.00 92.81 152 ALA A CA 1
ATOM 1180 C C . ALA A 1 152 ? -12.163 0.771 -6.340 1.00 92.81 152 ALA A C 1
ATOM 1182 O O . ALA A 1 152 ? -11.572 0.995 -7.393 1.00 92.81 152 ALA A O 1
ATOM 1183 N N . LEU A 1 153 ? -13.317 1.363 -6.019 1.00 95.19 153 LEU A N 1
ATOM 1184 C CA . LEU A 1 153 ? -13.985 2.343 -6.873 1.00 95.19 153 LEU A CA 1
ATOM 1185 C C . LEU A 1 153 ? -13.101 3.572 -7.106 1.00 95.19 153 LEU A C 1
ATOM 1187 O O . LEU A 1 153 ? -12.933 4.004 -8.243 1.00 95.19 153 LEU A O 1
ATOM 1191 N N . LEU A 1 154 ? -12.488 4.099 -6.043 1.00 94.31 154 LEU A N 1
ATOM 1192 C CA . LEU A 1 154 ? -11.578 5.237 -6.154 1.00 94.31 154 LEU A CA 1
ATOM 1193 C C . LEU A 1 154 ? -10.347 4.894 -7.002 1.00 94.31 154 LEU A C 1
ATOM 1195 O O . LEU A 1 154 ? -9.920 5.703 -7.818 1.00 94.31 154 LEU A O 1
ATOM 1199 N N . SER A 1 155 ? -9.793 3.690 -6.840 1.00 93.50 155 SER A N 1
ATOM 1200 C CA . SER A 1 155 ? -8.654 3.224 -7.639 1.00 93.50 155 SER A CA 1
ATOM 1201 C C . SER A 1 155 ? -9.025 3.057 -9.111 1.00 93.50 155 SER A C 1
ATOM 1203 O O . SER A 1 155 ? -8.253 3.448 -9.982 1.00 93.50 155 SER A O 1
ATOM 1205 N N . TRP A 1 156 ? -10.214 2.517 -9.392 1.00 93.88 156 TRP A N 1
ATOM 1206 C CA . TRP A 1 156 ? -10.738 2.397 -10.748 1.00 93.88 156 TRP A CA 1
ATOM 1207 C C . TRP A 1 156 ? -10.864 3.771 -11.407 1.00 93.88 156 TRP A C 1
ATOM 1209 O O . TRP A 1 156 ? -10.311 3.964 -12.484 1.00 93.88 156 TRP A O 1
ATOM 1219 N N . LEU A 1 157 ? -11.475 4.743 -10.721 1.00 94.62 157 LEU A N 1
ATOM 1220 C CA . LEU A 1 157 ? -11.585 6.127 -11.192 1.00 94.62 157 LEU A CA 1
ATOM 1221 C C . LEU A 1 157 ? -10.204 6.741 -11.470 1.00 94.62 157 LEU A C 1
ATOM 1223 O O . LEU A 1 157 ? -9.996 7.410 -12.483 1.00 94.62 157 LEU A O 1
ATOM 1227 N N . LEU A 1 158 ? -9.236 6.483 -10.583 1.00 92.38 158 LEU A N 1
ATOM 1228 C CA . LEU A 1 158 ? -7.875 6.985 -10.737 1.00 92.38 158 LEU A CA 1
ATOM 1229 C C . LEU A 1 158 ? -7.195 6.431 -11.996 1.00 92.38 158 LEU A C 1
ATOM 1231 O O . LEU A 1 158 ? -6.505 7.156 -12.704 1.00 92.38 158 LEU A O 1
ATOM 1235 N N . ILE A 1 159 ? -7.391 5.143 -12.273 1.00 92.38 159 ILE A N 1
ATOM 1236 C CA . ILE A 1 159 ? -6.726 4.437 -13.371 1.00 92.38 159 ILE A CA 1
ATOM 1237 C C . ILE A 1 159 ? -7.420 4.669 -14.715 1.00 92.38 159 ILE A C 1
ATOM 1239 O O . ILE A 1 159 ? -6.732 4.840 -15.720 1.00 92.38 159 ILE A O 1
ATOM 1243 N N . HIS A 1 160 ? -8.752 4.635 -14.751 1.00 90.81 160 HIS A N 1
ATOM 1244 C CA . HIS A 1 160 ? -9.511 4.705 -15.999 1.00 90.81 160 HIS A CA 1
ATOM 1245 C C . HIS A 1 160 ? -9.730 6.131 -16.489 1.00 90.81 160 HIS A C 1
ATOM 1247 O O . HIS A 1 160 ? -9.635 6.359 -17.691 1.00 90.81 160 HIS A O 1
ATOM 1253 N N . ASP A 1 161 ? -9.968 7.077 -15.580 1.00 91.88 161 ASP A N 1
ATOM 1254 C CA . ASP A 1 161 ? -10.348 8.435 -15.968 1.00 91.88 161 ASP A CA 1
ATOM 1255 C C . ASP A 1 161 ? -9.215 9.426 -15.696 1.00 91.88 161 ASP A C 1
ATOM 1257 O O . ASP A 1 161 ? -8.757 10.122 -16.603 1.00 91.88 161 ASP A O 1
ATOM 1261 N N . LEU A 1 162 ? -8.701 9.464 -14.461 1.00 91.50 162 LEU A N 1
ATOM 1262 C CA . LEU A 1 162 ? -7.699 10.463 -14.066 1.00 91.50 162 LEU A CA 1
ATOM 1263 C C . LEU A 1 162 ? -6.333 10.224 -14.721 1.00 91.50 162 LEU A C 1
ATOM 1265 O O . LEU A 1 162 ? -5.724 11.179 -15.206 1.00 91.50 162 LEU A O 1
ATOM 1269 N N . ASN A 1 163 ? -5.847 8.981 -14.779 1.00 91.06 163 ASN A N 1
ATOM 1270 C CA . ASN A 1 163 ? -4.575 8.664 -15.436 1.00 91.06 163 ASN A CA 1
ATOM 1271 C C . ASN A 1 163 ? -4.645 8.888 -16.946 1.00 91.06 163 ASN A C 1
ATOM 1273 O O . ASN A 1 163 ? -3.701 9.423 -17.520 1.00 91.06 163 ASN A O 1
ATOM 1277 N N . VAL A 1 164 ? -5.769 8.554 -17.585 1.00 88.94 164 VAL A N 1
ATOM 1278 C CA . VAL A 1 164 ? -5.951 8.806 -19.020 1.00 88.94 164 VAL A CA 1
ATOM 1279 C C . VAL A 1 164 ? -5.986 10.309 -19.293 1.00 88.94 164 VAL A C 1
ATOM 1281 O O . VAL A 1 164 ? -5.320 10.771 -20.212 1.00 88.94 164 VAL A O 1
ATOM 1284 N N . MET A 1 165 ? -6.673 11.094 -18.460 1.00 89.56 165 MET A N 1
ATOM 1285 C CA . MET A 1 165 ? -6.710 12.554 -18.594 1.00 89.56 165 MET A CA 1
ATOM 1286 C C . MET A 1 165 ? -5.347 13.215 -18.338 1.00 89.56 165 MET A C 1
ATOM 1288 O O . MET A 1 165 ? -4.999 14.181 -19.013 1.00 89.56 165 MET A O 1
ATOM 1292 N N . SER A 1 166 ? -4.577 12.705 -17.373 1.00 87.12 166 SER A N 1
ATOM 1293 C CA . SER A 1 166 ? -3.309 13.317 -16.946 1.00 87.12 166 SER A CA 1
ATOM 1294 C C . SER A 1 166 ? -2.104 12.852 -17.770 1.00 87.12 166 SER A C 1
ATOM 1296 O O . SER A 1 166 ? -1.175 13.625 -17.989 1.00 87.12 166 SER A O 1
ATOM 1298 N N . PHE A 1 167 ? -2.102 11.588 -18.201 1.00 84.19 167 PHE A N 1
ATOM 1299 C CA . PHE A 1 167 ? -0.949 10.915 -18.809 1.00 84.19 167 PHE A CA 1
ATOM 1300 C C . PHE A 1 167 ? -1.252 10.237 -20.152 1.00 84.19 167 PHE A C 1
ATOM 1302 O O . PHE A 1 167 ? -0.318 9.844 -20.848 1.00 84.19 167 PHE A O 1
ATOM 1309 N N . GLY A 1 168 ? -2.523 10.096 -20.540 1.00 85.12 168 GLY A N 1
ATOM 1310 C CA . GLY A 1 168 ? -2.924 9.524 -21.831 1.00 85.12 168 GLY A CA 1
ATOM 1311 C C . GLY A 1 168 ? -2.996 7.995 -21.881 1.00 85.12 168 GLY A C 1
ATOM 1312 O O . GLY A 1 168 ? -3.266 7.440 -22.942 1.00 85.12 168 GLY A O 1
ATOM 1313 N N . TRP A 1 169 ? -2.779 7.297 -20.764 1.00 85.25 169 TRP A N 1
ATOM 1314 C CA . TRP A 1 169 ? -2.800 5.832 -20.710 1.00 85.25 169 TRP A CA 1
ATOM 1315 C C . TRP A 1 169 ? -3.531 5.303 -19.471 1.00 85.25 169 TRP A C 1
ATOM 1317 O O . TRP A 1 169 ? -3.660 5.986 -18.456 1.00 85.25 169 TRP A O 1
ATOM 1327 N N . SER A 1 170 ? -4.004 4.056 -19.560 1.00 86.94 170 SER A N 1
ATOM 1328 C CA . SER A 1 170 ? -4.591 3.297 -18.446 1.00 86.94 170 SER A CA 1
ATOM 1329 C C . SER A 1 170 ? -3.730 2.072 -18.129 1.00 86.94 170 SER A C 1
ATOM 1331 O O . SER A 1 170 ? -2.859 1.694 -18.912 1.00 86.94 170 SER A O 1
ATOM 1333 N N . MET A 1 171 ? -3.943 1.459 -16.964 1.00 88.38 171 MET A N 1
ATOM 1334 C CA . MET A 1 171 ? -3.227 0.252 -16.540 1.00 88.38 171 MET A CA 1
ATOM 1335 C C . MET A 1 171 ? -4.211 -0.826 -16.081 1.00 88.38 171 MET A C 1
ATOM 1337 O O . MET A 1 171 ? -5.289 -0.501 -15.586 1.00 88.38 171 MET A O 1
ATOM 1341 N N . PRO A 1 172 ? -3.858 -2.118 -16.190 1.00 87.88 172 PRO A N 1
ATOM 1342 C CA . PRO A 1 172 ? -4.682 -3.174 -15.625 1.00 87.88 172 PRO A CA 1
ATOM 1343 C C . PRO A 1 172 ? -4.726 -3.066 -14.095 1.00 87.88 172 PRO A C 1
ATOM 1345 O O . PRO A 1 172 ? -3.694 -2.947 -13.430 1.00 87.88 172 PRO A O 1
ATOM 1348 N N . MET A 1 173 ? -5.930 -3.153 -13.528 1.00 88.81 173 MET A N 1
ATOM 1349 C CA . MET A 1 173 ? -6.129 -3.180 -12.079 1.00 88.81 173 MET A CA 1
ATOM 1350 C C . MET A 1 173 ? -5.691 -4.541 -11.520 1.00 88.81 173 MET A C 1
ATOM 1352 O O . MET A 1 173 ? -6.374 -5.551 -11.698 1.00 88.81 173 MET A O 1
ATOM 1356 N N . LEU A 1 174 ? -4.553 -4.569 -10.824 1.00 90.25 174 LEU A N 1
ATOM 1357 C CA . LEU A 1 174 ? -4.065 -5.764 -10.136 1.00 90.25 174 LEU A CA 1
ATOM 1358 C C . LEU A 1 174 ? -4.623 -5.817 -8.714 1.00 90.25 174 LEU A C 1
ATOM 1360 O O . LEU A 1 174 ? -4.309 -4.980 -7.867 1.00 90.25 174 LEU A O 1
ATOM 1364 N N . TRP A 1 175 ? -5.437 -6.831 -8.440 1.00 89.81 175 TRP A N 1
ATOM 1365 C CA . TRP A 1 175 ? -6.023 -7.034 -7.122 1.00 89.81 175 TRP A CA 1
ATOM 1366 C C . TRP A 1 175 ? -5.032 -7.716 -6.184 1.00 89.81 175 TRP A C 1
ATOM 1368 O O . TRP A 1 175 ? -4.529 -8.803 -6.462 1.00 89.81 175 TRP A O 1
ATOM 1378 N N . SER A 1 176 ? -4.772 -7.079 -5.044 1.00 91.31 176 SER A N 1
ATOM 1379 C CA . SER A 1 176 ? -3.936 -7.627 -3.979 1.00 91.31 176 SER A CA 1
ATOM 1380 C C . SER A 1 176 ? -4.658 -7.494 -2.637 1.00 91.31 176 SER A C 1
ATOM 1382 O O . SER A 1 176 ? -5.123 -6.400 -2.314 1.00 91.31 176 SER A O 1
ATOM 1384 N N . PRO A 1 177 ? -4.741 -8.560 -1.819 1.00 90.25 177 PRO A N 1
ATOM 1385 C CA . PRO A 1 177 ? -5.380 -8.494 -0.504 1.00 90.25 177 PRO A CA 1
ATOM 1386 C C . PRO A 1 177 ? -4.514 -7.772 0.539 1.00 90.25 177 PRO A C 1
ATOM 1388 O O . PRO A 1 177 ? -5.004 -7.374 1.595 1.00 90.25 177 PRO A O 1
ATOM 1391 N N . THR A 1 178 ? -3.222 -7.584 0.265 1.00 93.50 178 THR A N 1
ATOM 1392 C CA . THR A 1 178 ? -2.240 -7.078 1.230 1.00 93.50 178 THR A CA 1
ATOM 1393 C C . THR A 1 178 ? -2.605 -5.714 1.835 1.00 93.50 178 THR A C 1
ATOM 1395 O O . THR A 1 178 ? -2.503 -5.578 3.057 1.00 93.50 178 THR A O 1
ATOM 1398 N N . PRO A 1 179 ? -3.046 -4.696 1.066 1.00 89.44 179 PRO A N 1
ATOM 1399 C CA . PRO A 1 179 ? -3.427 -3.402 1.637 1.00 89.44 179 PRO A CA 1
ATOM 1400 C C . PRO A 1 179 ? -4.654 -3.505 2.549 1.00 89.44 179 PRO A C 1
ATOM 1402 O O . PRO A 1 179 ? -4.659 -2.933 3.639 1.00 89.44 179 PRO A O 1
ATOM 1405 N N . ALA A 1 180 ? -5.657 -4.293 2.148 1.00 90.75 180 ALA A N 1
ATOM 1406 C CA . ALA A 1 180 ? -6.852 -4.528 2.951 1.00 90.75 180 ALA A CA 1
ATOM 1407 C C . ALA A 1 180 ? -6.499 -5.217 4.277 1.00 90.75 180 ALA A C 1
ATOM 1409 O O . ALA A 1 180 ? -6.954 -4.781 5.333 1.00 90.75 180 ALA A O 1
ATOM 1410 N N . LEU A 1 181 ? -5.625 -6.229 4.247 1.00 93.50 181 LEU A N 1
ATOM 1411 C CA . LEU A 1 181 ? -5.147 -6.915 5.450 1.00 93.50 181 LEU A CA 1
ATOM 1412 C C . LEU A 1 181 ? -4.389 -5.976 6.397 1.00 93.50 181 LEU A C 1
ATOM 1414 O O . LEU A 1 181 ? -4.630 -6.014 7.601 1.00 93.50 181 LEU A O 1
ATOM 1418 N N . LYS A 1 182 ? -3.516 -5.102 5.877 1.00 91.50 182 LYS A N 1
ATOM 1419 C CA . LYS A 1 182 ? -2.797 -4.105 6.694 1.00 91.50 182 LYS A CA 1
ATOM 1420 C C . LYS A 1 182 ? -3.756 -3.153 7.411 1.00 91.50 182 LYS A C 1
ATOM 1422 O O . LYS A 1 182 ? -3.579 -2.906 8.601 1.00 91.50 182 LYS A O 1
ATOM 1427 N N . LEU A 1 183 ? -4.776 -2.654 6.710 1.00 88.69 183 LEU A N 1
ATOM 1428 C CA . LEU A 1 183 ? -5.809 -1.805 7.312 1.00 88.69 183 LEU A CA 1
ATOM 1429 C C . LEU A 1 183 ? -6.610 -2.567 8.374 1.00 88.69 183 LEU A C 1
ATOM 1431 O O . LEU A 1 183 ? -6.801 -2.052 9.472 1.00 88.69 183 LEU A O 1
ATOM 1435 N N . GLY A 1 184 ? -6.999 -3.811 8.085 1.00 91.00 184 GLY A N 1
ATOM 1436 C CA . GLY A 1 184 ? -7.721 -4.663 9.031 1.00 91.00 184 GLY A CA 1
ATOM 1437 C C . GLY A 1 184 ? -6.919 -4.932 10.308 1.00 91.00 184 GLY A C 1
ATOM 1438 O O . GLY A 1 184 ? -7.451 -4.797 11.407 1.00 91.00 184 GLY A O 1
ATOM 1439 N N . LEU A 1 185 ? -5.623 -5.232 10.178 1.00 92.12 185 LEU A N 1
ATOM 1440 C CA . LEU A 1 185 ? -4.696 -5.403 11.303 1.00 92.12 185 LEU A CA 1
ATOM 1441 C C . LEU A 1 185 ? -4.579 -4.133 12.151 1.00 92.12 185 LEU A C 1
ATOM 1443 O O . LEU A 1 185 ? -4.588 -4.215 13.378 1.00 92.12 185 LEU A O 1
ATOM 1447 N N . LEU A 1 186 ? -4.498 -2.962 11.517 1.00 88.81 186 LEU A N 1
ATOM 1448 C CA . LEU A 1 186 ? -4.392 -1.687 12.224 1.00 88.81 186 LEU A CA 1
ATOM 1449 C C . LEU A 1 186 ? -5.680 -1.361 12.993 1.00 88.81 186 LEU A C 1
ATOM 1451 O O . LEU A 1 186 ? -5.620 -1.024 14.176 1.00 88.81 186 LEU A O 1
ATOM 1455 N N . SER A 1 187 ? -6.846 -1.542 12.368 1.00 87.94 187 SER A N 1
ATOM 1456 C CA . SER A 1 187 ? -8.144 -1.384 13.035 1.00 87.94 187 SER A CA 1
ATOM 1457 C C . SER A 1 187 ? -8.326 -2.379 14.185 1.00 87.94 187 SER A C 1
ATOM 1459 O O . SER A 1 187 ? -8.758 -1.991 15.271 1.00 87.94 187 SER A O 1
ATOM 1461 N N . ALA A 1 188 ? -7.938 -3.644 13.993 1.00 88.88 188 ALA A N 1
ATOM 1462 C CA . ALA A 1 188 ? -7.960 -4.657 15.046 1.00 88.88 188 ALA A CA 1
ATOM 1463 C C . ALA A 1 188 ? -7.015 -4.303 16.206 1.00 88.88 188 ALA A C 1
ATOM 1465 O O . ALA A 1 188 ? -7.375 -4.497 17.366 1.00 88.88 188 ALA A O 1
ATOM 1466 N N . GLY A 1 189 ? -5.844 -3.730 15.915 1.00 89.62 189 GLY A N 1
ATOM 1467 C CA . GLY A 1 189 ? -4.906 -3.231 16.920 1.00 89.62 189 GLY A CA 1
ATOM 1468 C C . GLY A 1 189 ? -5.505 -2.127 17.795 1.00 89.62 189 GLY A C 1
ATOM 1469 O O . GLY A 1 189 ? -5.362 -2.173 19.017 1.00 89.62 189 GLY A O 1
ATOM 1470 N N . ILE A 1 190 ? -6.241 -1.179 17.202 1.00 85.94 190 ILE A N 1
ATOM 1471 C CA . ILE A 1 190 ? -6.949 -0.124 17.950 1.00 85.94 190 ILE A CA 1
ATOM 1472 C C . ILE A 1 190 ? -8.018 -0.735 18.863 1.00 85.94 190 ILE A C 1
ATOM 1474 O O . ILE A 1 190 ? -8.081 -0.403 20.047 1.00 85.94 190 ILE A O 1
ATOM 1478 N N . VAL A 1 191 ? -8.824 -1.669 18.350 1.00 86.19 191 VAL A N 1
ATOM 1479 C CA . VAL A 1 191 ? -9.835 -2.382 19.149 1.00 86.19 191 VAL A CA 1
ATOM 1480 C C . VAL A 1 191 ? -9.190 -3.142 20.307 1.00 86.19 191 VAL A C 1
ATOM 1482 O O . VAL A 1 191 ? -9.656 -3.048 21.442 1.00 86.19 191 VAL A O 1
ATOM 1485 N N . ALA A 1 192 ? -8.095 -3.859 20.050 1.00 88.12 192 ALA A N 1
ATOM 1486 C CA . ALA A 1 192 ? -7.365 -4.594 21.075 1.00 88.12 192 ALA A CA 1
ATOM 1487 C C . ALA A 1 192 ? -6.821 -3.662 22.168 1.00 88.12 192 ALA A C 1
ATOM 1489 O O . ALA A 1 192 ? -6.936 -3.981 23.352 1.00 88.12 192 ALA A O 1
ATOM 1490 N N . LEU A 1 193 ? -6.292 -2.492 21.793 1.00 87.50 193 LEU A N 1
ATOM 1491 C CA . LEU A 1 193 ? -5.824 -1.481 22.740 1.00 87.50 193 LEU A CA 1
ATOM 1492 C C . LEU A 1 193 ? -6.967 -0.963 23.622 1.00 87.50 193 LEU A C 1
ATOM 1494 O O . LEU A 1 193 ? -6.817 -0.906 24.842 1.00 87.50 193 LEU A O 1
ATOM 1498 N N . VAL A 1 194 ? -8.124 -0.650 23.031 1.00 83.62 194 VAL A N 1
ATOM 1499 C CA . VAL A 1 194 ? -9.321 -0.238 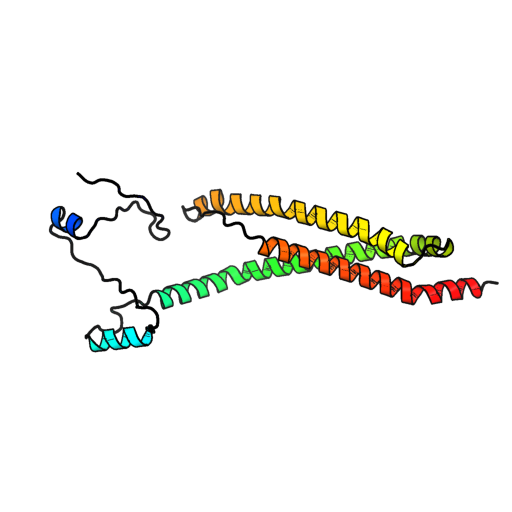23.782 1.00 83.62 194 VAL A CA 1
ATOM 1500 C C . VAL A 1 194 ? -9.726 -1.325 24.773 1.00 83.62 194 VAL A C 1
ATOM 1502 O O . VAL A 1 194 ? -9.859 -1.049 25.963 1.00 83.62 194 VAL A O 1
ATOM 1505 N N . LEU A 1 195 ? -9.854 -2.576 24.323 1.00 83.69 195 LEU A N 1
ATOM 1506 C CA . LEU A 1 195 ? -10.224 -3.702 25.186 1.00 83.69 195 LEU A CA 1
ATOM 1507 C C . LEU A 1 195 ? -9.203 -3.941 26.311 1.00 83.69 195 LEU A C 1
ATOM 1509 O O . LEU A 1 195 ? -9.595 -4.258 27.436 1.00 83.69 195 LEU A O 1
ATOM 1513 N N . ALA A 1 196 ? -7.908 -3.746 26.055 1.00 85.69 196 ALA A N 1
ATOM 1514 C CA . ALA A 1 196 ? -6.869 -3.830 27.080 1.00 85.69 196 ALA A CA 1
ATOM 1515 C C . ALA A 1 196 ? -7.018 -2.727 28.144 1.00 85.69 196 ALA A C 1
ATOM 1517 O O . ALA A 1 196 ? -6.893 -3.004 29.342 1.00 85.69 196 ALA A O 1
ATOM 1518 N N . VAL A 1 197 ? -7.349 -1.496 27.737 1.00 83.12 197 VAL A N 1
ATOM 1519 C CA . VAL A 1 197 ? -7.646 -0.397 28.670 1.00 83.12 197 VAL A CA 1
ATOM 1520 C C . VAL A 1 197 ? -8.882 -0.724 29.510 1.00 83.12 197 VAL A C 1
ATOM 1522 O O . VAL A 1 197 ? -8.831 -0.571 30.730 1.00 83.12 197 VAL A O 1
ATOM 1525 N N . VAL A 1 198 ? -9.949 -1.257 28.903 1.00 75.81 198 VAL A N 1
ATOM 1526 C CA . VAL A 1 198 ? -11.163 -1.717 29.609 1.00 75.81 198 VAL A CA 1
ATOM 1527 C C . VAL A 1 198 ? -10.801 -2.730 30.693 1.00 75.81 198 VAL A C 1
ATOM 1529 O O . VAL A 1 198 ? -11.149 -2.560 31.861 1.00 75.81 198 VAL A O 1
ATOM 1532 N N . LEU A 1 199 ? -10.065 -3.777 30.317 1.00 78.12 199 LEU A N 1
ATOM 1533 C CA . LEU A 1 199 ? -9.585 -4.820 31.222 1.00 78.12 199 LEU A CA 1
ATOM 1534 C C . LEU A 1 199 ? -8.779 -4.232 32.385 1.00 78.12 199 LEU A C 1
ATOM 1536 O O . LEU A 1 199 ? -8.993 -4.608 33.540 1.00 78.12 199 LEU A O 1
ATOM 1540 N N . SER A 1 200 ? -7.878 -3.290 32.102 1.00 79.50 200 SER A N 1
ATOM 1541 C CA . SER A 1 200 ? -7.074 -2.619 33.126 1.00 79.50 200 SER A CA 1
ATOM 1542 C C . SER A 1 200 ? -7.930 -1.784 34.083 1.00 79.50 200 SER A C 1
ATOM 1544 O O . SER A 1 200 ? -7.764 -1.864 35.300 1.00 79.50 200 SER A O 1
ATOM 1546 N N . GLN A 1 201 ? -8.906 -1.032 33.576 1.00 72.69 201 GLN A N 1
ATOM 1547 C CA . GLN A 1 201 ? -9.802 -0.245 34.424 1.00 72.69 201 GLN A CA 1
ATOM 1548 C C . GLN A 1 201 ? -10.712 -1.137 35.278 1.00 72.69 201 GLN A C 1
ATOM 1550 O O . GLN A 1 201 ? -10.849 -0.903 36.479 1.00 72.69 201 GLN A O 1
ATOM 1555 N N . LEU A 1 202 ? -11.257 -2.211 34.701 1.00 68.94 202 LEU A N 1
ATOM 1556 C CA . LEU A 1 202 ? -12.083 -3.194 35.407 1.00 68.94 202 LEU A CA 1
ATOM 1557 C C . LEU A 1 202 ? -11.302 -4.018 36.439 1.00 68.94 202 LEU A C 1
ATOM 1559 O O . LEU A 1 202 ? -11.896 -4.595 37.345 1.00 68.94 202 LEU A O 1
ATOM 1563 N N . THR A 1 203 ? -9.983 -4.131 36.313 1.00 68.25 203 THR A N 1
ATOM 1564 C CA . THR A 1 203 ? -9.144 -4.805 37.317 1.00 68.25 203 THR A CA 1
ATOM 1565 C C . THR A 1 203 ? -8.708 -3.848 38.420 1.00 68.25 203 THR A C 1
ATOM 1567 O O . THR A 1 203 ? -8.722 -4.240 39.584 1.00 68.25 203 THR A O 1
ATOM 1570 N N . ARG A 1 204 ? -8.387 -2.592 38.083 1.00 67.81 204 ARG A N 1
ATOM 1571 C CA . ARG A 1 204 ? -7.868 -1.588 39.027 1.00 67.81 204 ARG A CA 1
ATOM 1572 C C . ARG A 1 204 ? -8.944 -0.856 39.833 1.00 67.81 204 ARG A C 1
ATOM 1574 O O . ARG A 1 204 ? -8.757 -0.660 41.027 1.00 67.81 204 ARG A O 1
ATOM 1581 N N . LYS A 1 205 ? -10.067 -0.461 39.221 1.00 62.66 205 LYS A N 1
ATOM 1582 C CA . LYS A 1 205 ? -11.093 0.384 39.877 1.00 62.66 205 LYS A CA 1
ATOM 1583 C C . LYS A 1 205 ? -12.146 -0.398 40.666 1.00 62.66 205 LYS A C 1
ATOM 1585 O O . LYS A 1 205 ? -12.862 0.162 41.486 1.00 62.66 205 LYS A O 1
ATOM 1590 N N . LEU A 1 206 ? -12.239 -1.704 40.444 1.00 55.22 206 LEU A N 1
ATOM 1591 C CA . LEU A 1 206 ? -13.273 -2.544 41.049 1.00 55.22 206 LEU A CA 1
ATOM 1592 C C . LEU A 1 206 ? -13.051 -2.965 42.505 1.00 55.22 206 LEU A C 1
ATOM 1594 O O . LEU A 1 206 ? -14.038 -3.051 43.230 1.00 55.22 206 LEU A O 1
ATOM 1598 N N . PRO A 1 207 ? -11.811 -3.174 42.977 1.00 54.72 207 PRO A N 1
ATOM 1599 C CA . PRO A 1 207 ? -11.541 -3.277 44.409 1.00 54.72 207 PRO A CA 1
ATOM 1600 C C . PRO A 1 207 ? -11.860 -1.967 45.149 1.00 54.72 207 PRO A C 1
ATOM 1602 O O . PRO A 1 207 ? -12.390 -2.000 46.252 1.00 54.72 207 PRO A O 1
ATOM 1605 N N . GLN A 1 208 ? -11.591 -0.815 44.520 1.00 54.50 208 GLN A N 1
ATOM 1606 C CA . GLN A 1 208 ? -11.782 0.510 45.125 1.00 54.50 208 GLN A CA 1
ATOM 1607 C C . GLN A 1 208 ? -13.264 0.883 45.278 1.00 54.50 208 GLN A C 1
ATOM 1609 O O . GLN A 1 208 ? -13.660 1.385 46.325 1.00 54.50 208 GLN A O 1
ATOM 1614 N N . ALA A 1 209 ? -14.097 0.574 44.278 1.00 53.03 209 ALA A N 1
ATOM 1615 C CA . ALA A 1 209 ? -15.542 0.801 44.353 1.00 53.03 209 ALA A CA 1
ATOM 1616 C C . ALA A 1 209 ? -16.240 -0.116 45.380 1.00 53.03 209 ALA A C 1
ATOM 1618 O O . ALA A 1 209 ? -17.144 0.326 46.083 1.00 53.03 209 ALA A O 1
ATOM 1619 N N . MET A 1 210 ? -15.796 -1.374 45.518 1.00 50.97 210 MET A N 1
ATOM 1620 C CA . MET A 1 210 ? -16.320 -2.280 46.552 1.00 50.97 210 MET A CA 1
ATOM 1621 C C . MET A 1 210 ? -15.880 -1.871 47.968 1.00 50.97 210 MET A C 1
ATOM 1623 O O . MET A 1 210 ? -16.661 -2.011 48.904 1.00 50.97 210 MET A O 1
ATOM 1627 N N . ALA A 1 211 ? -14.678 -1.305 48.129 1.00 54.38 211 ALA A N 1
ATOM 1628 C CA . ALA A 1 211 ? -14.216 -0.782 49.416 1.00 54.38 211 ALA A CA 1
ATOM 1629 C C . ALA A 1 211 ? -15.024 0.441 49.897 1.00 54.38 211 ALA A C 1
ATOM 1631 O O . ALA A 1 211 ? -15.296 0.551 51.087 1.00 54.38 211 ALA A O 1
ATOM 1632 N N . GLN A 1 212 ? -15.462 1.325 48.990 1.00 54.06 212 GLN A N 1
ATOM 1633 C CA . GLN A 1 212 ? -16.286 2.497 49.339 1.00 54.06 212 GLN A CA 1
ATOM 1634 C C . GLN A 1 212 ? -17.732 2.143 49.731 1.00 54.06 212 GLN A C 1
ATOM 1636 O O . GLN A 1 212 ? -18.332 2.831 50.555 1.00 54.06 212 GLN A O 1
ATOM 1641 N N . LEU A 1 213 ? -18.286 1.057 49.181 1.00 52.16 213 LEU A N 1
ATOM 1642 C CA . LEU A 1 213 ? -19.605 0.536 49.568 1.00 52.16 213 LEU A CA 1
ATOM 1643 C C . LEU A 1 213 ? -19.576 -0.223 50.905 1.00 52.16 213 LEU A C 1
ATOM 1645 O O . LEU A 1 213 ? -20.581 -0.267 51.604 1.00 52.16 213 LEU A O 1
ATOM 1649 N N . GLY A 1 214 ? -18.431 -0.804 51.278 1.00 51.53 214 GLY A N 1
ATOM 1650 C CA . GLY A 1 214 ? -18.250 -1.467 52.574 1.00 51.53 214 GLY A CA 1
ATOM 1651 C C . GLY A 1 214 ? -17.989 -0.510 53.742 1.00 51.53 214 GLY A C 1
ATOM 1652 O O . GLY A 1 214 ? -18.210 -0.886 54.883 1.00 51.53 214 GLY A O 1
ATOM 1653 N N . SER A 1 215 ? -17.540 0.722 53.479 1.00 49.84 215 SER A N 1
ATOM 1654 C CA . SER A 1 215 ? -17.276 1.738 54.513 1.00 49.84 215 SER A CA 1
ATOM 1655 C C . SER A 1 215 ? -18.475 2.640 54.827 1.00 49.84 215 SER A C 1
ATOM 1657 O O . SER A 1 215 ? -18.327 3.616 55.556 1.00 49.84 215 SER A O 1
ATOM 1659 N N . THR A 1 216 ? -19.631 2.380 54.212 1.00 49.97 216 THR A N 1
ATOM 1660 C CA . THR A 1 216 ? -20.892 3.110 54.439 1.00 49.97 216 THR A CA 1
ATOM 1661 C C . THR A 1 216 ? -21.924 2.298 55.233 1.00 49.97 216 THR A C 1
ATOM 1663 O O . THR A 1 216 ? -23.074 2.723 55.329 1.00 49.97 216 THR A O 1
ATOM 1666 N N . GLN A 1 217 ? -21.516 1.170 55.831 1.00 41.41 217 GLN A N 1
ATOM 1667 C CA . GLN A 1 217 ? -22.270 0.476 56.883 1.00 41.41 217 GLN A CA 1
ATOM 1668 C C . GLN A 1 217 ? -21.617 0.672 58.247 1.00 41.41 217 GLN A C 1
ATOM 1670 O O . GLN A 1 217 ? -20.368 0.629 58.306 1.00 41.41 217 GLN A O 1
#

Radius of gyration: 31.81 Å; chains: 1; bounding box: 64×28×105 Å

Sequence (217 aa):
DYTVAGFFHDYGNPYYQFYLPREALARSWRDVSSTGLALWLKPGVSAETAEAALVAAGVQPGEWFAQGDIKRLSMKIFDRTFAMTAAMNTLTLLVAGAALLTALLAILHERLPEFAQWRALGVTRRELLRVIAVPLALFVTLTWLAAIPLGALLSWLLIHDLNVMSFGWSMPMLWSPTPALKLGLLSAGIVALVLAVVLSQLTRKLPQAMAQLGSTQ

pLDDT: mean 85.37, std 9.72, range [41.41, 96.06]